Protein AF-A0A9W8H727-F1 (afdb_monomer_lite)

Radius of gyration: 35.79 Å; chains: 1; bounding box: 87×73×85 Å

pLDDT: mean 75.72, std 20.18, range [32.53, 97.12]

InterPro domains:
  IPR019002 Ribosome biogenesis protein Nop16 [PF09420] (7-202)
  IPR019002 Ribosome biogenesis protein Nop16 [PTHR13243] (8-208)

Organism: NCBI:txid1126814

Foldseek 3Di:
DPDPVVVVCVVPVVPPDDDDCPVVVVFDDDDDDPVLNVQDDRVDDPCVSCVQLLHHPDDVDDDDDDDDDPDPDPPPPPDDPDPDDQDLLNVLQPDPAPDWDFDADPVRHTDDIRHHDPPPDPPPPDPPDPDDPRPHPNVVVVVVVCVVPPPPDDDDDDPVLLVLLVVCCVPPNPPLVVVLPPCVSPVVNDDSVRSVVSNVRSVVVVVVVVVVVVPDPDPPPPPPPDDPDPDDDDDDDDDDDDDDDDDDD

Structure (mmCIF, N/CA/C/O backbone):
data_AF-A0A9W8H727-F1
#
_entry.id   AF-A0A9W8H727-F1
#
loop_
_atom_site.group_PDB
_atom_site.id
_atom_site.type_symbol
_atom_site.label_atom_id
_atom_site.label_alt_id
_atom_site.label_comp_id
_atom_site.label_asym_id
_atom_site.label_entity_id
_atom_site.label_seq_id
_atom_site.pdbx_PDB_ins_code
_atom_site.Cartn_x
_atom_site.Cartn_y
_atom_site.Cartn_z
_atom_site.occupancy
_atom_site.B_iso_or_equiv
_atom_site.auth_seq_id
_atom_site.auth_comp_id
_atom_site.auth_asym_id
_atom_site.auth_atom_id
_atom_site.pdbx_PDB_model_num
ATOM 1 N N . MET A 1 1 ? 1.438 -21.114 44.591 1.00 62.28 1 MET A N 1
ATOM 2 C CA . MET A 1 1 ? 2.444 -20.971 43.505 1.00 62.28 1 MET A CA 1
ATOM 3 C C . MET A 1 1 ? 3.558 -21.994 43.713 1.00 62.28 1 MET A C 1
ATOM 5 O O . MET A 1 1 ? 4.353 -21.829 44.627 1.00 62.28 1 MET A O 1
ATOM 9 N N . VAL A 1 2 ? 3.591 -23.067 42.914 1.00 88.06 2 VAL A N 1
ATOM 10 C CA . VAL A 1 2 ? 4.470 -24.237 43.162 1.00 88.06 2 VAL A CA 1
ATOM 11 C C . VAL A 1 2 ? 5.913 -24.006 42.676 1.00 88.06 2 VAL A C 1
ATOM 13 O O . VAL A 1 2 ? 6.881 -24.431 43.310 1.00 88.06 2 VAL A O 1
ATOM 16 N N . ARG A 1 3 ? 6.088 -23.239 41.590 1.00 93.75 3 ARG A N 1
ATOM 17 C CA . ARG A 1 3 ? 7.397 -22.993 40.959 1.00 93.75 3 ARG A CA 1
ATOM 18 C C . ARG A 1 3 ? 8.381 -22.286 41.920 1.00 93.75 3 ARG A C 1
ATOM 20 O O . ARG A 1 3 ? 8.041 -21.210 42.422 1.00 93.75 3 ARG A O 1
ATOM 27 N N . PRO A 1 4 ? 9.610 -22.809 42.137 1.00 91.75 4 PRO A N 1
ATOM 28 C CA . PRO A 1 4 ? 10.615 -22.196 43.021 1.00 91.75 4 PRO A CA 1
ATOM 29 C C . PRO A 1 4 ? 10.926 -20.727 42.690 1.00 91.75 4 PRO A C 1
ATOM 31 O O . PRO A 1 4 ? 10.993 -19.884 43.582 1.00 91.75 4 PRO A O 1
ATOM 34 N N . ILE A 1 5 ? 11.013 -20.388 41.398 1.00 88.31 5 ILE A N 1
ATOM 35 C CA . ILE A 1 5 ? 11.235 -19.008 40.928 1.00 88.31 5 ILE A CA 1
ATOM 36 C C . ILE A 1 5 ? 10.073 -18.082 41.318 1.00 88.31 5 ILE A C 1
ATOM 38 O O . ILE A 1 5 ? 10.302 -16.945 41.729 1.00 88.31 5 ILE A O 1
ATOM 42 N N . ALA A 1 6 ? 8.826 -18.556 41.229 1.00 89.81 6 ALA A N 1
ATOM 43 C CA . ALA A 1 6 ? 7.660 -17.773 41.632 1.00 89.81 6 ALA A CA 1
ATOM 44 C C . ALA A 1 6 ? 7.654 -17.527 43.152 1.00 89.81 6 ALA A C 1
ATOM 46 O O . ALA A 1 6 ? 7.408 -16.401 43.578 1.00 89.81 6 ALA A O 1
ATOM 47 N N . ARG A 1 7 ? 8.026 -18.532 43.963 1.00 90.81 7 ARG A N 1
ATOM 48 C CA . ARG A 1 7 ? 8.197 -18.394 45.424 1.00 90.81 7 ARG A CA 1
ATOM 49 C C . ARG A 1 7 ? 9.299 -17.392 45.791 1.00 90.81 7 ARG A C 1
ATOM 51 O O . ARG A 1 7 ? 9.077 -16.533 46.639 1.00 90.81 7 ARG A O 1
ATOM 58 N N . LYS A 1 8 ? 10.451 -17.426 45.105 1.00 90.38 8 LYS A N 1
ATOM 59 C CA . LYS A 1 8 ? 11.546 -16.454 45.303 1.00 90.38 8 LYS A CA 1
ATOM 60 C C . LYS A 1 8 ? 11.103 -15.015 45.001 1.00 90.38 8 LYS A C 1
ATOM 62 O O . LYS A 1 8 ? 11.461 -14.112 45.750 1.00 90.38 8 LYS A O 1
ATOM 67 N N . LYS A 1 9 ? 10.295 -14.806 43.953 1.00 89.81 9 LYS A N 1
ATOM 68 C CA . LYS A 1 9 ? 9.728 -13.490 43.587 1.00 89.81 9 LYS A CA 1
ATOM 69 C C . LYS A 1 9 ? 8.604 -13.015 44.520 1.00 89.81 9 LYS A C 1
ATOM 71 O O . LYS A 1 9 ? 8.369 -11.816 44.595 1.00 89.81 9 LYS A O 1
ATOM 76 N N . LEU A 1 10 ? 7.922 -13.926 45.220 1.00 88.69 10 LEU A N 1
ATOM 77 C CA . LEU A 1 10 ? 6.980 -13.583 46.294 1.00 88.69 10 LEU A CA 1
ATOM 78 C C . LEU A 1 10 ? 7.721 -13.173 47.575 1.00 88.69 10 LEU A C 1
ATOM 80 O O . LEU A 1 10 ? 7.365 -12.170 48.180 1.00 88.69 10 LEU A O 1
ATOM 84 N N . ARG A 1 11 ? 8.784 -13.903 47.949 1.00 89.12 11 ARG A N 1
ATOM 85 C CA . ARG A 1 11 ? 9.620 -13.594 49.125 1.00 89.12 11 ARG A CA 1
ATOM 86 C C . ARG A 1 11 ? 10.462 -12.327 48.941 1.00 89.12 11 ARG A C 1
ATOM 88 O O . ARG A 1 11 ? 10.706 -11.613 49.903 1.00 89.12 11 ARG A O 1
ATOM 95 N N . ASN A 1 12 ? 10.919 -12.058 47.717 1.00 89.94 12 ASN A N 1
ATOM 96 C CA . ASN A 1 12 ? 11.650 -10.843 47.363 1.00 89.94 12 ASN A CA 1
ATOM 97 C C . ASN A 1 12 ? 10.908 -10.071 46.250 1.00 89.94 12 ASN A C 1
ATOM 99 O O . ASN A 1 12 ? 11.216 -10.251 45.065 1.00 89.94 12 ASN A O 1
ATOM 103 N N . PRO A 1 13 ? 9.940 -9.208 46.612 1.00 85.94 13 PRO A N 1
ATOM 104 C CA . PRO A 1 13 ? 9.116 -8.478 45.650 1.00 85.94 13 PRO A CA 1
ATOM 105 C C . PRO A 1 13 ? 9.904 -7.460 44.814 1.00 85.94 13 PRO A C 1
ATOM 107 O O . PRO A 1 13 ? 9.452 -7.113 43.726 1.00 85.94 13 PRO A O 1
ATOM 110 N N . LYS A 1 14 ? 11.111 -7.043 45.235 1.00 87.62 14 LYS A N 1
ATOM 111 C CA . LYS A 1 14 ? 11.991 -6.173 44.428 1.00 87.62 14 LYS A CA 1
ATOM 112 C C . LYS A 1 14 ? 12.458 -6.846 43.130 1.00 87.62 14 LYS A C 1
ATOM 114 O O . LYS A 1 14 ? 12.727 -6.163 42.150 1.00 87.62 14 LYS A O 1
ATOM 119 N N . LEU A 1 15 ? 12.492 -8.183 43.085 1.00 86.94 15 LEU A N 1
ATOM 120 C CA . LEU A 1 15 ? 12.795 -8.952 41.867 1.00 86.94 15 LEU A CA 1
ATOM 121 C C . LEU A 1 15 ? 11.604 -9.024 40.892 1.00 86.94 15 LEU A C 1
ATOM 123 O O . LEU A 1 15 ? 11.731 -9.575 39.794 1.00 86.94 15 LEU A O 1
ATOM 127 N N . LYS A 1 16 ? 10.420 -8.545 41.296 1.00 88.06 16 LYS A N 1
ATOM 128 C CA . LYS A 1 16 ? 9.200 -8.597 40.490 1.00 88.06 16 LYS A CA 1
ATOM 129 C C . LYS A 1 16 ? 9.042 -7.301 39.695 1.00 88.06 16 LYS A C 1
ATOM 131 O O . LYS A 1 16 ? 8.474 -6.323 40.167 1.00 88.06 16 LYS A O 1
ATOM 136 N N . THR A 1 17 ? 9.453 -7.325 38.434 1.00 89.19 17 THR A N 1
ATOM 137 C CA . THR A 1 17 ? 9.169 -6.238 37.489 1.00 89.19 17 THR A CA 1
ATOM 138 C C . THR A 1 17 ? 7.711 -6.325 37.025 1.00 89.19 17 THR A C 1
ATOM 140 O O . THR A 1 17 ? 7.386 -7.084 36.113 1.00 89.19 17 THR A O 1
ATOM 143 N N . THR A 1 18 ? 6.802 -5.594 37.677 1.00 86.94 18 THR A N 1
ATOM 144 C CA . THR A 1 18 ? 5.388 -5.528 37.256 1.00 86.94 18 THR A CA 1
ATOM 145 C C . THR A 1 18 ? 5.138 -4.345 36.326 1.00 86.94 18 THR A C 1
ATOM 147 O O . THR A 1 18 ? 5.685 -3.266 36.533 1.00 86.94 18 THR A O 1
ATOM 150 N N . ARG A 1 19 ? 4.306 -4.537 35.296 1.00 89.25 19 ARG A N 1
ATOM 151 C CA . ARG A 1 19 ? 3.824 -3.470 34.407 1.00 89.25 19 ARG A CA 1
ATOM 152 C C . ARG A 1 19 ? 2.299 -3.536 34.349 1.00 89.25 19 ARG A C 1
ATOM 154 O O . ARG A 1 19 ? 1.745 -4.613 34.148 1.00 89.25 19 ARG A O 1
ATOM 161 N N . ARG A 1 20 ? 1.617 -2.399 34.513 1.00 88.88 20 ARG A N 1
ATOM 162 C CA . ARG A 1 20 ? 0.154 -2.296 34.379 1.00 88.88 20 ARG A CA 1
ATOM 163 C C . ARG A 1 20 ? -0.202 -1.973 32.928 1.00 88.88 20 ARG A C 1
ATOM 165 O O . ARG A 1 20 ? -0.234 -0.812 32.539 1.00 88.88 20 ARG A O 1
ATOM 172 N N . THR A 1 21 ? -0.413 -3.000 32.107 1.00 91.75 21 THR A N 1
ATOM 173 C CA . THR A 1 21 ? -0.692 -2.841 30.663 1.00 91.75 21 THR A CA 1
ATOM 174 C C . THR A 1 21 ? -2.134 -3.150 30.267 1.00 91.75 21 THR A C 1
ATOM 176 O O . THR A 1 21 ? -2.527 -2.805 29.155 1.00 91.75 21 THR A O 1
ATOM 179 N N . ALA A 1 22 ? -2.937 -3.737 31.161 1.00 90.75 22 ALA A N 1
ATOM 180 C CA . ALA A 1 22 ? -4.299 -4.182 30.858 1.00 90.75 22 ALA A CA 1
ATOM 181 C C . ALA A 1 22 ? -5.203 -3.047 30.345 1.00 90.75 22 ALA A C 1
ATOM 183 O O . ALA A 1 22 ? -5.859 -3.195 29.320 1.00 90.75 22 ALA A O 1
ATOM 184 N N . GLU A 1 23 ? -5.194 -1.881 30.992 1.00 88.62 23 GLU A N 1
ATOM 185 C CA . GLU A 1 23 ? -5.989 -0.730 30.537 1.00 88.62 23 GLU A CA 1
ATOM 186 C C . GLU A 1 23 ? -5.484 -0.131 29.226 1.00 88.62 23 GLU A C 1
ATOM 188 O O . GLU A 1 23 ? -6.270 0.346 28.413 1.00 88.62 23 GLU A O 1
ATOM 193 N N . LYS A 1 24 ? -4.165 -0.151 29.009 1.00 87.62 24 LYS A N 1
ATOM 194 C CA . LYS A 1 24 ? -3.562 0.348 27.771 1.00 87.62 24 LYS A CA 1
ATOM 195 C C . LYS A 1 24 ? -3.958 -0.529 26.583 1.00 87.62 24 LYS A C 1
ATOM 197 O O . LYS A 1 24 ? -4.154 0.006 25.501 1.00 87.62 24 LYS A O 1
ATOM 202 N N . ALA A 1 25 ? -4.097 -1.838 26.797 1.00 86.31 25 ALA A N 1
ATOM 203 C CA . ALA A 1 25 ? -4.528 -2.784 25.772 1.00 86.31 25 ALA A CA 1
ATOM 204 C C . ALA A 1 25 ? -6.004 -2.608 25.371 1.00 86.31 25 ALA A C 1
ATOM 206 O O . ALA A 1 25 ? -6.348 -2.884 24.229 1.00 86.31 25 ALA A O 1
ATOM 207 N N . LYS A 1 26 ? -6.865 -2.111 26.273 1.00 86.81 26 LYS A N 1
ATOM 208 C CA . LYS A 1 26 ? -8.284 -1.835 25.973 1.00 86.81 26 LYS A CA 1
ATOM 209 C C . LYS A 1 26 ? -8.489 -0.587 25.108 1.00 86.81 26 LYS A C 1
ATOM 211 O O . LYS A 1 26 ? -9.478 -0.491 24.392 1.00 86.81 26 LYS A O 1
ATOM 216 N N . ARG A 1 27 ? -7.584 0.393 25.195 1.00 85.06 27 ARG A N 1
ATOM 217 C CA . ARG A 1 27 ? -7.705 1.666 24.471 1.00 85.06 27 ARG A CA 1
ATOM 218 C C . ARG A 1 27 ? -7.282 1.481 23.017 1.00 85.06 27 ARG A C 1
ATOM 220 O O . ARG A 1 27 ? -6.087 1.415 22.724 1.00 85.06 27 ARG A O 1
ATOM 227 N N . VAL A 1 28 ? -8.254 1.457 22.110 1.00 85.19 28 VAL A N 1
ATOM 228 C CA . VAL A 1 28 ? -7.992 1.405 20.668 1.00 85.19 28 VAL A CA 1
ATOM 229 C C . VAL A 1 28 ? -7.447 2.757 20.209 1.00 85.19 28 VAL A C 1
ATOM 231 O O . VAL A 1 28 ? -8.075 3.803 20.382 1.00 85.19 28 VAL A O 1
ATOM 234 N N . LYS A 1 29 ? -6.235 2.748 19.654 1.00 87.62 29 LYS A N 1
ATOM 235 C CA . LYS A 1 29 ? -5.625 3.932 19.048 1.00 87.62 29 LYS A CA 1
ATOM 236 C C . LYS A 1 29 ? -5.912 3.926 17.556 1.00 87.62 29 LYS A C 1
ATOM 238 O O . LYS A 1 29 ? -5.753 2.897 16.913 1.00 87.62 29 LYS A O 1
ATOM 243 N N . TYR A 1 30 ? -6.265 5.086 17.020 1.00 91.12 30 TYR A N 1
ATOM 244 C CA . TYR A 1 30 ? -6.335 5.276 15.581 1.00 91.12 30 TYR A CA 1
ATOM 245 C C . TYR A 1 30 ? -4.925 5.240 14.972 1.00 91.12 30 TYR A C 1
ATOM 247 O O . TYR A 1 30 ? -4.042 5.967 15.435 1.00 91.12 30 TYR A O 1
ATOM 255 N N . THR A 1 31 ? -4.721 4.391 13.964 1.00 88.50 31 THR A N 1
ATOM 256 C CA . THR A 1 31 ? -3.435 4.193 13.266 1.00 88.50 31 THR A CA 1
ATOM 257 C C . THR A 1 31 ? -3.513 4.451 11.760 1.00 88.50 31 THR A C 1
ATOM 259 O O . THR A 1 31 ? -2.523 4.227 11.074 1.00 88.50 31 THR A O 1
ATOM 262 N N . GLY A 1 32 ? -4.674 4.856 11.238 1.00 88.94 32 GLY A N 1
ATOM 263 C CA . GLY A 1 32 ? -4.895 5.037 9.801 1.00 88.94 32 GLY A CA 1
ATOM 264 C C . GLY A 1 32 ? -4.485 6.416 9.273 1.00 88.94 32 GLY A C 1
ATOM 265 O O . GLY A 1 32 ? -3.695 7.132 9.894 1.00 88.94 32 GLY A O 1
ATOM 266 N N . HIS A 1 33 ? -5.046 6.778 8.117 1.00 90.81 33 HIS A N 1
ATOM 267 C CA . HIS A 1 33 ? -4.764 8.027 7.415 1.00 90.81 33 HIS A CA 1
ATOM 268 C C . HIS A 1 33 ? -5.100 9.278 8.256 1.00 90.81 33 HIS A C 1
ATOM 270 O O . HIS A 1 33 ? -6.175 9.332 8.860 1.00 90.81 33 HIS A O 1
ATOM 276 N N . PRO A 1 34 ? -4.243 10.319 8.282 1.00 92.12 34 PRO A N 1
ATOM 277 C CA . PRO A 1 34 ? -4.478 11.521 9.084 1.00 92.12 34 PRO A CA 1
ATOM 278 C C . PRO A 1 34 ? -5.835 12.194 8.844 1.00 92.12 34 PRO A C 1
ATOM 280 O O . PRO A 1 34 ? -6.447 12.628 9.814 1.00 92.12 34 PRO A O 1
ATOM 283 N N . LEU A 1 35 ? -6.339 12.205 7.603 1.00 90.19 35 LEU A N 1
ATOM 284 C CA . LEU A 1 35 ? -7.622 12.842 7.252 1.00 90.19 35 LEU A CA 1
ATOM 285 C C . LEU A 1 35 ? -8.818 12.248 8.008 1.00 90.19 35 LEU A C 1
ATOM 287 O O . LEU A 1 35 ? -9.737 12.953 8.405 1.00 90.19 35 LEU A O 1
ATOM 291 N N . LEU A 1 36 ? -8.794 10.943 8.267 1.00 91.00 36 LEU A N 1
ATOM 292 C CA . LEU A 1 36 ? -9.879 10.267 8.976 1.00 91.00 36 LEU A CA 1
ATOM 293 C C . LEU A 1 36 ? -9.714 10.317 10.498 1.00 91.00 36 LEU A C 1
ATOM 295 O O . LEU A 1 36 ? -10.625 9.945 11.237 1.00 91.00 36 LEU A O 1
ATOM 299 N N . LYS A 1 37 ? -8.551 10.758 10.991 1.00 92.00 37 LYS A N 1
ATOM 300 C CA . LYS A 1 37 ? -8.264 10.827 12.427 1.00 92.00 37 LYS A CA 1
ATOM 301 C C . LYS A 1 37 ? -9.176 11.820 13.140 1.00 92.00 37 LYS A C 1
ATOM 303 O O . LYS A 1 37 ? -9.513 11.589 14.297 1.00 92.00 37 LYS A O 1
ATOM 308 N N . GLU A 1 38 ? -9.552 12.900 12.462 1.00 91.00 38 GLU A N 1
ATOM 309 C CA . GLU A 1 38 ? -10.446 13.935 12.991 1.00 91.00 38 GLU A CA 1
ATOM 310 C C . GLU A 1 38 ? -11.856 13.390 13.220 1.00 91.00 38 GLU A C 1
ATOM 312 O O . GLU A 1 38 ? -12.456 13.634 14.264 1.00 91.00 38 GLU A O 1
ATOM 317 N N . LYS A 1 39 ? -12.336 12.556 12.293 1.00 91.19 39 LYS A N 1
ATOM 318 C CA . LYS A 1 39 ? -13.651 11.908 12.363 1.00 91.19 39 LYS A CA 1
ATOM 319 C C . LYS A 1 39 ? -13.661 10.631 13.218 1.00 91.19 39 LYS A C 1
ATOM 321 O O . LYS A 1 39 ? -14.705 10.006 13.385 1.00 91.19 39 LYS A O 1
ATOM 326 N N . TRP A 1 40 ? -12.522 10.229 13.790 1.00 91.75 40 TRP A N 1
ATOM 327 C CA . TRP A 1 40 ? -12.423 9.009 14.592 1.00 91.75 40 TRP A CA 1
ATOM 328 C C . TRP A 1 40 ? -12.803 9.234 16.059 1.00 91.75 40 TRP A C 1
ATOM 330 O O . TRP A 1 40 ? -12.023 9.777 16.851 1.00 91.75 40 TRP A O 1
ATOM 340 N N . ASN A 1 41 ? -13.957 8.706 16.471 1.00 91.56 41 ASN A N 1
ATOM 341 C CA . ASN A 1 41 ? -14.387 8.773 17.863 1.00 91.56 41 ASN A CA 1
ATOM 342 C C . ASN A 1 41 ? -13.869 7.580 18.691 1.00 91.56 41 ASN A C 1
ATOM 344 O O . ASN A 1 41 ? -14.047 6.417 18.342 1.00 91.56 41 ASN A O 1
ATOM 348 N N . ARG A 1 42 ? -13.237 7.846 19.840 1.00 90.31 42 ARG A N 1
ATOM 349 C CA . ARG A 1 42 ? -12.714 6.797 20.739 1.00 90.31 42 ARG A CA 1
ATOM 350 C C . ARG A 1 42 ? -13.774 6.143 21.625 1.00 90.31 42 ARG A C 1
ATOM 352 O O . ARG A 1 42 ? -13.467 5.115 22.224 1.00 90.31 42 ARG A O 1
ATOM 359 N N . SER A 1 43 ? -14.952 6.749 21.769 1.00 90.44 43 SER A N 1
ATOM 360 C CA . SER A 1 43 ? -16.041 6.176 22.570 1.00 90.44 43 SER A CA 1
ATOM 361 C C . SER A 1 43 ? -16.800 5.080 21.825 1.00 90.44 43 SER A C 1
ATOM 363 O O . SER A 1 43 ? -17.355 4.193 22.465 1.00 90.44 43 SER A O 1
ATOM 365 N N . LEU A 1 44 ? -16.813 5.145 20.494 1.00 90.81 44 LEU A N 1
ATOM 366 C CA . LEU A 1 44 ? -17.504 4.194 19.632 1.00 90.81 44 LEU A CA 1
ATOM 367 C C . LEU A 1 44 ? -16.651 2.955 19.359 1.00 90.81 44 LEU A C 1
ATOM 369 O O . LEU A 1 44 ? -15.417 2.969 19.469 1.00 90.81 44 LEU A O 1
ATOM 373 N N . THR A 1 45 ? -17.320 1.869 18.976 1.00 90.12 45 THR A N 1
ATOM 374 C CA . THR A 1 45 ? -16.628 0.666 18.512 1.00 90.12 45 THR A CA 1
ATOM 375 C C . THR A 1 45 ? -15.952 0.919 17.164 1.00 90.12 45 THR A C 1
ATOM 377 O O . THR A 1 45 ? -16.348 1.782 16.382 1.00 90.12 45 THR A O 1
ATOM 380 N N . VAL A 1 46 ? -14.925 0.125 16.849 1.00 90.75 46 VAL A N 1
ATOM 381 C CA . VAL A 1 46 ? -14.250 0.181 15.540 1.00 90.75 46 VAL A CA 1
ATOM 382 C C . VAL A 1 46 ? -15.260 -0.012 14.408 1.00 90.75 46 VAL A C 1
ATOM 384 O O . VAL A 1 46 ? -15.234 0.724 13.434 1.00 90.75 46 VAL A O 1
ATOM 387 N N . THR A 1 47 ? -16.181 -0.962 14.549 1.00 90.56 47 THR A N 1
ATOM 388 C CA . THR A 1 47 ? -17.204 -1.257 13.540 1.00 90.56 47 THR A CA 1
ATOM 389 C C . THR A 1 47 ? -18.153 -0.087 13.295 1.00 90.56 47 THR A C 1
ATOM 391 O O . THR A 1 47 ? -18.449 0.207 12.143 1.00 90.56 47 THR A O 1
ATOM 394 N N . GLU A 1 48 ? -18.587 0.602 14.352 1.00 90.19 48 GLU A N 1
ATOM 395 C CA . GLU A 1 48 ? -19.445 1.791 14.243 1.00 90.19 48 GLU A CA 1
ATOM 396 C C . GLU A 1 48 ? -18.695 2.971 13.628 1.00 90.19 48 GLU A C 1
ATOM 398 O O . GLU A 1 48 ? -19.235 3.647 12.763 1.00 90.19 48 GLU A O 1
ATOM 403 N N . ASN A 1 49 ? -17.431 3.189 14.005 1.00 92.69 49 ASN A N 1
ATOM 404 C CA . ASN A 1 49 ? -16.624 4.247 13.398 1.00 92.69 49 ASN A CA 1
ATOM 405 C C . ASN A 1 49 ? -16.439 4.037 11.897 1.00 92.69 49 ASN A C 1
ATOM 407 O O . ASN A 1 49 ? -16.585 4.984 11.142 1.00 92.69 49 ASN A O 1
ATOM 411 N N . TYR A 1 50 ? -16.124 2.817 11.454 1.00 91.75 50 TYR A N 1
ATOM 412 C CA . TYR A 1 50 ? -16.007 2.534 10.020 1.00 91.75 50 TYR A CA 1
ATOM 413 C C . TYR A 1 50 ? -17.348 2.746 9.311 1.00 91.75 50 TYR A C 1
ATOM 415 O O . TYR A 1 50 ? -17.365 3.372 8.256 1.00 91.75 50 TYR A O 1
ATOM 423 N N . ARG A 1 51 ? -18.461 2.327 9.934 1.00 90.56 51 ARG A N 1
ATOM 424 C CA . ARG A 1 51 ? -19.809 2.577 9.413 1.00 90.56 51 ARG A CA 1
ATOM 425 C C . ARG A 1 51 ? -20.087 4.070 9.237 1.00 90.56 51 ARG A C 1
ATOM 427 O O . ARG A 1 51 ? -20.570 4.403 8.177 1.00 90.56 51 ARG A O 1
ATOM 434 N N . ASN A 1 52 ? -19.718 4.911 10.210 1.00 90.50 52 ASN A N 1
ATOM 435 C CA . ASN A 1 52 ? -19.861 6.380 10.180 1.00 90.50 52 ASN A CA 1
ATOM 436 C C . ASN A 1 52 ? -18.851 7.108 9.271 1.00 90.50 52 ASN A C 1
ATOM 438 O O . ASN A 1 52 ? -18.882 8.336 9.169 1.00 90.50 52 ASN A O 1
ATOM 442 N N . LEU A 1 53 ? -17.891 6.385 8.694 1.00 91.25 53 LEU A N 1
ATOM 443 C CA . LEU A 1 53 ? -16.982 6.909 7.676 1.00 91.25 53 LEU A CA 1
ATOM 444 C C . LEU A 1 53 ? -17.388 6.465 6.264 1.00 91.25 53 LEU A C 1
ATOM 446 O O . LEU A 1 53 ? -16.710 6.840 5.310 1.00 91.25 53 LEU A O 1
ATOM 450 N N . GLY A 1 54 ? -18.434 5.650 6.124 1.00 90.81 54 GLY A N 1
ATOM 451 C CA . GLY A 1 54 ? -18.837 5.018 4.870 1.00 90.81 54 GLY A CA 1
ATOM 452 C C . GLY A 1 54 ? -17.925 3.864 4.463 1.00 90.81 54 GLY A C 1
ATOM 453 O O . GLY A 1 54 ? -17.918 3.460 3.305 1.00 90.81 54 GLY A O 1
ATOM 454 N N . LEU A 1 55 ? -17.131 3.336 5.400 1.00 90.56 55 LEU A N 1
ATOM 455 C CA . LEU A 1 55 ? -16.145 2.290 5.154 1.00 90.56 55 LEU A CA 1
ATOM 456 C C . LEU A 1 55 ? -16.603 0.942 5.707 1.00 90.56 55 LEU A C 1
ATOM 458 O O . LEU A 1 55 ? -17.253 0.822 6.748 1.00 90.56 55 LEU A O 1
ATOM 462 N N . VAL A 1 56 ? -16.178 -0.123 5.037 1.00 90.94 56 VAL A N 1
ATOM 463 C CA . VAL A 1 56 ? -16.447 -1.488 5.485 1.00 90.94 56 VAL A CA 1
ATOM 464 C C . VAL A 1 56 ? -15.419 -1.899 6.540 1.00 90.94 56 VAL A C 1
ATOM 466 O O . VAL A 1 56 ? -14.213 -1.812 6.330 1.00 90.94 56 VAL A O 1
ATOM 469 N N . SER A 1 57 ? -15.889 -2.388 7.691 1.00 90.12 57 SER A N 1
ATOM 470 C CA . SER A 1 57 ? -15.002 -2.875 8.763 1.00 90.12 57 SER A CA 1
ATOM 471 C C . SER A 1 57 ? -14.439 -4.281 8.511 1.00 90.12 57 SER A C 1
ATOM 473 O O . SER A 1 57 ? -13.348 -4.606 8.979 1.00 90.12 57 SER A O 1
ATOM 475 N N . ARG A 1 58 ? -15.191 -5.140 7.808 1.00 90.00 58 ARG A N 1
ATOM 476 C CA . ARG A 1 58 ? -14.818 -6.517 7.453 1.00 90.00 58 ARG A CA 1
ATOM 477 C C . ARG A 1 58 ? -15.347 -6.854 6.066 1.00 90.00 58 ARG A C 1
ATOM 479 O O . ARG A 1 58 ? -16.542 -6.726 5.837 1.00 90.00 58 ARG A O 1
ATOM 486 N N . VAL A 1 59 ? -14.471 -7.337 5.192 1.00 89.69 59 VAL A N 1
ATOM 487 C CA . VAL A 1 59 ? -14.805 -7.636 3.790 1.00 89.69 59 VAL A CA 1
ATOM 488 C C . VAL A 1 59 ? -15.685 -8.886 3.665 1.00 89.69 59 VAL A C 1
ATOM 490 O O . VAL A 1 59 ? -16.714 -8.851 3.008 1.00 89.69 59 VAL A O 1
ATOM 493 N N . ASN A 1 60 ? -15.356 -9.968 4.377 1.00 87.38 60 ASN A N 1
ATOM 494 C CA . ASN A 1 60 ? -16.021 -11.275 4.222 1.00 87.38 60 ASN A CA 1
ATOM 495 C C . ASN A 1 60 ? -17.313 -11.423 5.056 1.00 87.38 60 ASN A C 1
ATOM 497 O O . ASN A 1 60 ? -17.663 -12.525 5.481 1.00 87.38 60 ASN A O 1
ATOM 501 N N . GLY A 1 61 ? -17.989 -10.311 5.356 1.00 81.56 61 GLY A N 1
ATOM 502 C CA . GLY A 1 61 ? -19.177 -10.287 6.206 1.00 81.56 61 GLY A CA 1
ATOM 503 C C . GLY A 1 61 ? -18.897 -10.476 7.705 1.00 81.56 61 GLY A C 1
ATOM 504 O O . GLY A 1 61 ? -17.781 -10.756 8.157 1.00 81.56 61 GLY A O 1
ATOM 505 N N . VAL A 1 62 ? -19.936 -10.269 8.517 1.00 84.38 62 VAL A N 1
ATOM 506 C CA . VAL A 1 62 ? -19.884 -10.444 9.975 1.00 84.38 62 VAL A CA 1
ATOM 507 C C . VAL A 1 62 ? -20.546 -11.766 10.341 1.00 84.38 62 VAL A C 1
ATOM 509 O O . VAL A 1 62 ? -21.693 -12.015 9.987 1.00 84.38 62 VAL A O 1
ATOM 512 N N . ARG A 1 63 ? -19.838 -12.611 11.095 1.00 84.75 63 ARG A N 1
ATOM 513 C CA . ARG A 1 63 ? -20.425 -13.814 11.690 1.00 84.75 63 ARG A CA 1
ATOM 514 C C . ARG A 1 63 ? -21.198 -13.440 12.958 1.00 84.75 63 ARG A C 1
ATOM 516 O O . ARG A 1 63 ? -20.610 -12.875 13.879 1.00 84.75 63 ARG A O 1
ATOM 523 N N . GLY A 1 64 ? -22.473 -13.819 13.022 1.00 87.38 64 GLY A N 1
ATOM 524 C CA . GLY A 1 64 ? -23.364 -13.537 14.154 1.00 87.38 64 GLY A CA 1
ATOM 525 C C . GLY A 1 64 ? -24.222 -12.285 13.952 1.00 87.38 64 GLY A C 1
ATOM 526 O O . GLY A 1 64 ? -24.294 -11.736 12.858 1.00 87.38 64 GLY A O 1
ATOM 527 N N . GLY A 1 65 ? -24.905 -11.853 15.013 1.00 81.62 65 GLY A N 1
ATOM 528 C CA . GLY A 1 65 ? -25.760 -10.667 14.975 1.00 81.62 65 GLY A CA 1
ATOM 529 C C . GLY A 1 65 ? -24.957 -9.364 14.958 1.00 81.62 65 GLY A C 1
ATOM 530 O O . GLY A 1 65 ? -23.954 -9.232 15.658 1.00 81.62 65 GLY A O 1
ATOM 531 N N . VAL A 1 66 ? -25.430 -8.391 14.181 1.00 81.56 66 VAL A N 1
ATOM 532 C CA . VAL A 1 66 ? -24.967 -6.997 14.221 1.00 81.56 66 VAL A CA 1
ATOM 533 C C . VAL A 1 66 ? -25.882 -6.162 15.112 1.00 81.56 66 VAL A C 1
ATOM 535 O O . VAL A 1 66 ? -27.075 -6.450 15.232 1.00 81.56 66 VAL A O 1
ATOM 538 N N . VAL A 1 67 ? -25.321 -5.125 15.736 1.00 80.44 67 VAL A N 1
ATOM 539 C CA . VAL A 1 67 ? -26.093 -4.147 16.511 1.00 80.44 67 VAL A CA 1
ATOM 540 C C . VAL A 1 67 ? -27.028 -3.422 15.545 1.00 80.44 67 VAL A C 1
ATOM 542 O O . VAL A 1 67 ? -26.570 -2.776 14.604 1.00 80.44 67 VAL A O 1
ATOM 545 N N . LYS A 1 68 ? -28.336 -3.592 15.741 1.00 79.94 68 LYS A N 1
ATOM 546 C CA . LYS A 1 68 ? -29.361 -2.881 14.976 1.00 79.94 68 LYS A CA 1
ATOM 547 C C . LYS A 1 68 ? -29.668 -1.570 15.679 1.00 79.94 68 LYS A C 1
ATOM 549 O O . LYS A 1 68 ? -29.862 -1.552 16.894 1.00 79.94 68 LYS A O 1
ATOM 554 N N . ASP A 1 69 ? -29.757 -0.500 14.905 1.00 77.69 69 ASP A N 1
ATOM 555 C CA . ASP A 1 69 ? -30.223 0.782 15.413 1.00 77.69 69 ASP A CA 1
ATOM 556 C C . ASP A 1 69 ? -31.717 0.637 15.732 1.00 77.69 69 ASP A C 1
ATOM 558 O O . ASP A 1 69 ? -32.527 0.371 14.845 1.00 77.69 69 ASP A O 1
ATOM 562 N N . LEU A 1 70 ? -32.081 0.747 17.011 1.00 76.25 70 LEU A N 1
ATOM 563 C CA . LEU A 1 70 ? -33.472 0.582 17.465 1.00 76.25 70 LEU A CA 1
ATOM 564 C C . LEU A 1 70 ? -34.390 1.681 16.915 1.00 76.25 70 LEU A C 1
ATOM 566 O O . LEU A 1 70 ? -35.585 1.472 16.740 1.00 76.25 70 LEU A O 1
ATOM 570 N N . PHE A 1 71 ? -33.803 2.836 16.612 1.00 70.19 71 PHE A N 1
ATOM 571 C CA . PHE A 1 71 ? -34.459 3.982 16.004 1.00 70.19 71 PHE A CA 1
ATOM 572 C C . PHE A 1 71 ? -33.853 4.194 14.622 1.00 70.19 71 PHE A C 1
ATOM 574 O O . PHE A 1 71 ? -33.008 5.067 14.417 1.00 70.19 71 PHE A O 1
ATOM 581 N N . ALA A 1 72 ? -34.235 3.341 13.675 1.00 68.50 72 ALA A N 1
ATOM 582 C CA . ALA A 1 72 ? -33.911 3.588 12.282 1.00 68.50 72 ALA A CA 1
ATOM 583 C C . ALA A 1 72 ? -34.561 4.918 11.879 1.00 68.50 72 ALA A C 1
ATOM 585 O O . ALA A 1 72 ? -35.783 5.060 11.950 1.00 68.50 72 ALA A O 1
ATOM 586 N N . LYS A 1 73 ? -33.750 5.899 11.463 1.00 61.25 73 LYS A N 1
ATOM 587 C CA . LYS A 1 73 ? -34.289 7.037 10.713 1.00 61.25 73 LYS A CA 1
ATOM 588 C C . LYS A 1 73 ? -35.046 6.451 9.517 1.00 61.25 73 LYS A C 1
ATOM 590 O O . LYS A 1 73 ? -34.510 5.514 8.912 1.00 61.25 73 LYS A O 1
ATOM 595 N N . PRO A 1 74 ? -36.263 6.929 9.200 1.00 51.84 74 PRO A N 1
ATOM 596 C CA . PRO A 1 74 ? -36.967 6.459 8.018 1.00 51.84 74 PRO A CA 1
ATOM 597 C C . PRO A 1 74 ? -36.007 6.622 6.844 1.00 51.84 74 PRO A C 1
ATOM 599 O O . PRO A 1 74 ? -35.514 7.723 6.591 1.00 51.84 74 PRO A O 1
ATOM 602 N N . LYS A 1 75 ? -35.647 5.503 6.206 1.00 53.28 75 LYS A N 1
ATOM 603 C CA . LYS A 1 75 ? -34.932 5.560 4.936 1.00 53.28 75 LYS A CA 1
ATOM 604 C C . LYS A 1 75 ? -35.831 6.382 4.027 1.00 53.28 75 LYS A C 1
ATOM 606 O O . LYS A 1 75 ? -36.991 6.013 3.858 1.00 53.28 75 LYS A O 1
ATOM 611 N N . GLN A 1 76 ? -35.329 7.504 3.521 1.00 48.09 76 GLN A N 1
ATOM 612 C CA . GLN A 1 76 ? -35.951 8.141 2.372 1.00 48.09 76 GLN A CA 1
ATOM 613 C C . GLN A 1 76 ? -35.950 7.058 1.298 1.00 48.09 76 GLN A C 1
ATOM 615 O O . GLN A 1 76 ? -34.888 6.583 0.899 1.00 48.09 76 GLN A O 1
ATOM 620 N N . GLN A 1 77 ? -37.133 6.529 1.009 1.00 44.72 77 GLN A N 1
ATOM 621 C CA . GLN A 1 77 ? -37.325 5.623 -0.103 1.00 44.72 77 GLN A CA 1
ATOM 622 C C . GLN A 1 77 ? -36.938 6.445 -1.330 1.00 44.72 77 GLN A C 1
ATOM 624 O O . GLN A 1 77 ? -37.582 7.452 -1.614 1.00 44.72 77 GLN A O 1
ATOM 629 N N . GLU A 1 78 ? -35.831 6.082 -1.977 1.00 43.47 78 GLU A N 1
ATOM 630 C CA . GLU A 1 78 ? -35.636 6.440 -3.378 1.00 43.47 78 GLU A CA 1
ATOM 631 C C . GLU A 1 78 ? -36.898 5.982 -4.106 1.00 43.47 78 GLU A C 1
ATOM 633 O O . GLU A 1 78 ? -37.392 4.879 -3.854 1.00 43.47 78 GLU A O 1
ATOM 638 N N . GLU A 1 79 ? -37.472 6.910 -4.862 1.00 39.22 79 GLU A N 1
ATOM 639 C CA . GLU A 1 79 ? -38.830 6.872 -5.381 1.00 39.22 79 GLU A CA 1
ATOM 640 C C . GLU A 1 79 ? -39.171 5.494 -5.957 1.00 39.22 79 GLU A C 1
ATOM 642 O O . GLU A 1 79 ? -38.528 4.995 -6.882 1.00 39.22 79 GLU A O 1
ATOM 647 N N . GLU A 1 80 ? -40.186 4.860 -5.365 1.00 35.44 80 GLU A N 1
ATOM 648 C CA . GLU A 1 80 ? -40.841 3.705 -5.954 1.00 35.44 80 GLU A CA 1
ATOM 649 C C . GLU A 1 80 ? -41.392 4.151 -7.308 1.00 35.44 80 GLU A C 1
ATOM 651 O O . GLU A 1 80 ? -42.340 4.935 -7.374 1.00 35.44 80 GLU A O 1
ATOM 656 N N . GLY A 1 81 ? -40.748 3.676 -8.377 1.00 38.44 81 GLY A N 1
ATOM 657 C CA . GLY A 1 81 ? -41.211 3.854 -9.742 1.00 38.44 81 GLY A CA 1
ATOM 658 C C . GLY A 1 81 ? -42.694 3.514 -9.843 1.00 38.44 81 GLY A C 1
ATOM 659 O O . GLY A 1 81 ? -43.157 2.490 -9.332 1.00 38.44 81 GLY A O 1
ATOM 660 N N . GLU A 1 82 ? -43.424 4.431 -10.467 1.00 35.34 82 GLU A N 1
ATOM 661 C CA . GLU A 1 82 ? -44.849 4.358 -10.735 1.00 35.34 82 GLU A CA 1
ATOM 662 C C . GLU A 1 82 ? -45.257 2.966 -11.240 1.00 35.34 82 GLU A C 1
ATOM 664 O O . GLU A 1 82 ? -44.548 2.330 -12.020 1.00 35.34 82 GLU A O 1
ATOM 669 N N . LYS A 1 83 ? -46.442 2.501 -10.826 1.00 37.50 83 LYS A N 1
ATOM 670 C CA . LYS A 1 83 ? -47.128 1.355 -11.438 1.00 37.50 83 LYS A CA 1
ATOM 671 C C . LYS A 1 83 ? -47.569 1.721 -12.863 1.00 37.50 83 LYS A C 1
ATOM 673 O O . LYS A 1 83 ? -48.755 1.923 -13.110 1.00 37.50 83 LYS A O 1
ATOM 678 N N . GLY A 1 84 ? -46.603 1.844 -13.764 1.00 40.25 84 GLY A N 1
ATOM 679 C CA . GLY A 1 84 ? -46.767 1.840 -15.211 1.00 40.25 84 GLY A CA 1
ATOM 680 C C . GLY A 1 84 ? -46.446 0.452 -15.758 1.00 40.25 84 GLY A C 1
ATOM 681 O O . GLY A 1 84 ? -45.752 -0.330 -15.112 1.00 40.25 84 GLY A O 1
ATOM 682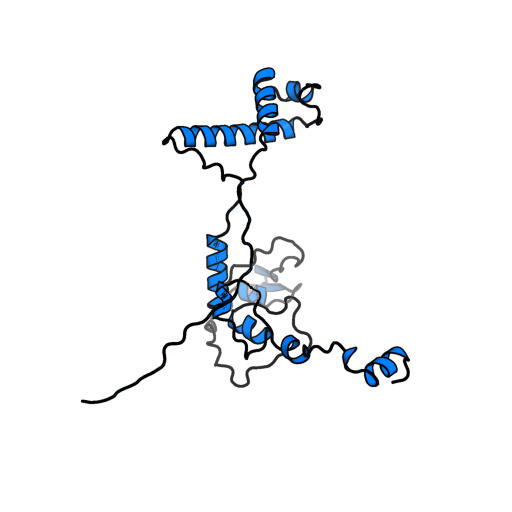 N N . GLU A 1 85 ? -47.018 0.127 -16.910 1.00 47.25 85 GLU A N 1
ATOM 683 C CA . GLU A 1 85 ? -46.891 -1.155 -17.608 1.00 47.25 85 GLU A CA 1
ATOM 684 C C . GLU A 1 85 ? -45.438 -1.661 -17.648 1.00 47.25 85 GLU A C 1
ATOM 686 O O . GLU A 1 85 ? -44.511 -0.904 -17.936 1.00 47.25 85 GLU A O 1
ATOM 691 N N . LEU A 1 86 ? -45.248 -2.946 -17.321 1.00 48.97 86 LEU A N 1
ATOM 692 C CA . LEU A 1 86 ? -43.929 -3.576 -17.256 1.00 48.97 86 LEU A CA 1
ATOM 693 C C . LEU A 1 86 ? -43.256 -3.495 -18.632 1.00 48.97 86 LEU A C 1
ATOM 695 O O . LEU A 1 86 ? -43.742 -4.091 -19.592 1.00 48.97 86 LEU A O 1
ATOM 699 N N . THR A 1 87 ? -42.134 -2.785 -18.729 1.00 61.44 87 THR A N 1
ATOM 700 C CA . THR A 1 87 ? -41.315 -2.760 -19.948 1.00 61.44 87 THR A CA 1
ATOM 701 C C . THR A 1 87 ? -40.675 -4.135 -20.185 1.00 61.44 87 THR A C 1
ATOM 703 O O . THR A 1 87 ? -40.469 -4.905 -19.243 1.00 61.44 87 THR A O 1
ATOM 706 N N . GLU A 1 88 ? -40.337 -4.474 -21.436 1.00 61.56 88 GLU A N 1
ATOM 707 C CA . GLU A 1 88 ? -39.783 -5.791 -21.817 1.00 61.56 88 GLU A CA 1
ATOM 708 C C . GLU A 1 88 ? -38.574 -6.222 -20.960 1.00 61.56 88 GLU A C 1
ATOM 710 O O . GLU A 1 88 ? -38.375 -7.404 -20.690 1.00 61.56 88 GLU A O 1
ATOM 715 N N . GLU A 1 89 ? -37.780 -5.267 -20.478 1.00 64.31 89 GLU A N 1
ATOM 716 C CA . GLU A 1 89 ? -36.624 -5.490 -19.601 1.00 64.31 89 GLU A CA 1
ATOM 717 C C . GLU A 1 89 ? -37.026 -5.944 -18.188 1.00 64.31 89 GLU A C 1
ATOM 719 O O . GLU A 1 89 ? -36.393 -6.821 -17.595 1.00 64.31 89 GLU A O 1
ATOM 724 N N . GLN A 1 90 ? -38.127 -5.412 -17.655 1.00 65.50 90 GLN A N 1
ATOM 725 C CA . GLN A 1 90 ? -38.675 -5.843 -16.368 1.00 65.50 90 GLN A CA 1
ATOM 726 C C . GLN A 1 90 ? -39.268 -7.253 -16.470 1.00 65.50 90 GLN A C 1
ATOM 728 O O . GLN A 1 90 ? -39.137 -8.045 -15.533 1.00 65.50 90 GLN A O 1
ATOM 733 N N . VAL A 1 91 ? -39.847 -7.596 -17.627 1.00 66.38 91 VAL A N 1
ATOM 734 C CA . VAL A 1 91 ? -40.321 -8.953 -17.932 1.00 66.38 91 VAL A CA 1
ATOM 735 C C . VAL A 1 91 ? -39.140 -9.926 -18.022 1.00 66.38 91 VAL A C 1
ATOM 737 O O . VAL A 1 91 ? -39.167 -10.962 -17.360 1.00 66.38 91 VAL A O 1
ATOM 740 N N . LYS A 1 92 ? -38.055 -9.573 -18.727 1.00 68.50 92 LYS A N 1
ATOM 741 C CA . LYS A 1 92 ? -36.822 -10.388 -18.802 1.00 68.50 92 LYS A CA 1
ATOM 742 C C . LYS A 1 92 ? -36.209 -10.673 -17.428 1.00 68.50 92 LYS A C 1
ATOM 744 O O . LYS A 1 92 ? -35.759 -11.791 -17.190 1.00 68.50 92 LYS A O 1
ATOM 749 N N . LYS A 1 93 ? -36.235 -9.702 -16.508 1.00 71.62 93 LYS A N 1
ATOM 750 C CA . LYS A 1 93 ? -35.703 -9.852 -15.140 1.00 71.62 93 LYS A CA 1
ATOM 751 C C . LYS A 1 93 ? -36.617 -10.653 -14.204 1.00 71.62 93 LYS A C 1
ATOM 753 O O . LYS A 1 93 ? -36.143 -11.237 -13.232 1.00 71.62 93 LYS A O 1
ATOM 758 N N . ALA A 1 94 ? -37.923 -10.678 -14.473 1.00 76.06 94 ALA A N 1
ATOM 759 C CA . ALA A 1 94 ? -38.901 -11.420 -13.678 1.00 76.06 94 ALA A CA 1
ATOM 760 C C . ALA A 1 94 ? -38.969 -12.917 -14.036 1.00 76.06 94 ALA A C 1
ATOM 762 O O . ALA A 1 94 ? -39.442 -13.718 -13.225 1.00 76.06 94 ALA A O 1
ATOM 763 N N . ILE A 1 95 ? -38.512 -13.306 -15.230 1.00 76.25 95 ILE A N 1
ATOM 764 C CA . ILE A 1 95 ? -38.541 -14.698 -15.688 1.00 76.25 95 ILE A CA 1
ATOM 765 C C . ILE A 1 95 ? -37.424 -15.510 -14.998 1.00 76.25 95 ILE A C 1
ATOM 767 O O . ILE A 1 95 ? -36.251 -15.142 -15.081 1.00 76.25 95 ILE A O 1
ATOM 771 N N . PRO A 1 96 ? -37.738 -16.641 -14.334 1.00 75.44 96 PRO A N 1
ATOM 772 C CA . PRO A 1 96 ? -36.719 -17.524 -13.767 1.00 75.44 96 PRO A CA 1
ATOM 773 C C . PRO A 1 96 ? -35.794 -18.124 -14.841 1.00 75.44 96 PRO A C 1
ATOM 775 O O . PRO A 1 96 ? -36.228 -18.426 -15.953 1.00 75.44 96 PRO A O 1
ATOM 778 N N . LYS A 1 97 ? -34.521 -18.365 -14.494 1.00 76.00 97 LYS A N 1
ATOM 779 C CA . LYS A 1 97 ? -33.504 -18.905 -15.419 1.00 76.00 97 LYS A CA 1
ATOM 780 C C . LYS A 1 97 ? -33.977 -20.219 -16.065 1.00 76.00 97 LYS A C 1
ATOM 782 O O . LYS A 1 97 ? -34.415 -21.134 -15.367 1.00 76.00 97 LYS A O 1
ATOM 787 N N . GLY A 1 98 ? -33.883 -20.301 -17.394 1.00 72.06 98 GLY A N 1
ATOM 788 C CA . GLY A 1 98 ? -34.309 -21.461 -18.191 1.00 72.06 98 GLY A CA 1
ATOM 789 C C . GLY A 1 98 ? -35.788 -21.479 -18.602 1.00 72.06 98 GLY A C 1
ATOM 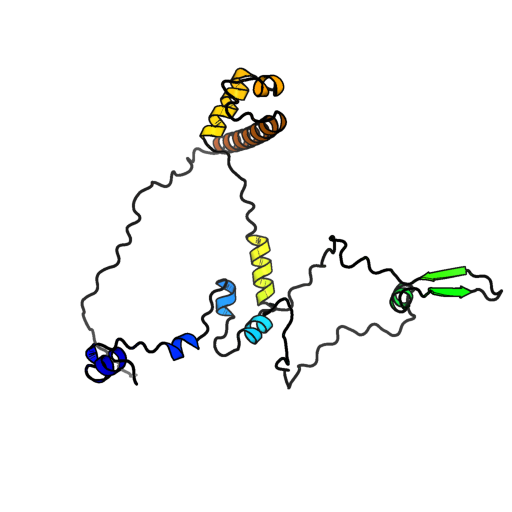790 O O . GLY A 1 98 ? -36.204 -22.408 -19.291 1.00 72.06 98 GLY A O 1
ATOM 791 N N . TYR A 1 99 ? -36.575 -20.469 -18.216 1.00 75.44 99 TYR A N 1
ATOM 792 C CA . TYR A 1 99 ? -37.954 -20.279 -18.671 1.00 75.44 99 TYR A CA 1
ATOM 793 C C . TYR A 1 99 ? -38.026 -19.115 -19.674 1.00 75.44 99 TYR A C 1
ATOM 795 O O . TYR A 1 99 ? -37.160 -18.241 -19.691 1.00 75.44 99 TYR A O 1
ATOM 803 N N . GLY A 1 100 ? -39.053 -19.107 -20.525 1.00 78.81 100 GLY A N 1
ATOM 804 C CA . GLY A 1 100 ? -39.318 -18.029 -21.480 1.00 78.81 100 GLY A CA 1
ATOM 805 C C . GLY A 1 100 ? -40.816 -17.777 -21.610 1.00 78.81 100 GLY A C 1
ATOM 806 O O . GLY A 1 100 ? -41.613 -18.714 -21.519 1.00 78.81 100 GLY A O 1
ATOM 807 N N . ILE A 1 101 ? -41.196 -16.514 -21.792 1.00 82.31 101 ILE A N 1
ATOM 808 C CA . ILE A 1 101 ? -42.578 -16.117 -22.074 1.00 82.31 101 ILE A CA 1
ATOM 809 C C . ILE A 1 101 ? -42.739 -16.045 -23.591 1.00 82.31 101 ILE A C 1
ATOM 811 O O . ILE A 1 101 ? -41.897 -15.487 -24.291 1.00 82.31 101 ILE A O 1
ATOM 815 N N . ILE A 1 102 ? -43.810 -16.655 -24.094 1.00 81.44 102 ILE A N 1
ATOM 816 C CA . ILE A 1 102 ? -44.134 -16.676 -25.520 1.00 81.44 102 ILE A CA 1
ATOM 817 C C . ILE A 1 102 ? -45.300 -15.722 -25.746 1.00 81.44 102 ILE A C 1
ATOM 819 O O . ILE A 1 102 ? -46.396 -15.967 -25.238 1.00 81.44 102 ILE A O 1
ATOM 823 N N . GLU A 1 103 ? -45.075 -14.678 -26.535 1.00 77.88 103 GLU A N 1
ATOM 824 C CA . GLU A 1 103 ? -46.138 -13.811 -27.038 1.00 77.88 103 GLU A CA 1
ATOM 825 C C . GLU A 1 103 ? -46.732 -14.434 -28.305 1.00 77.88 103 GLU A C 1
ATOM 827 O O . GLU A 1 103 ? -46.014 -14.790 -29.248 1.00 77.88 103 GLU A O 1
ATOM 832 N N . ARG A 1 104 ? -48.055 -14.622 -28.302 1.00 81.62 104 ARG A N 1
ATOM 833 C CA . ARG A 1 104 ? -48.812 -15.180 -29.426 1.00 81.62 104 ARG A CA 1
ATOM 834 C C . ARG A 1 104 ? -49.842 -14.171 -29.902 1.00 81.62 104 ARG A C 1
ATOM 836 O O . ARG A 1 104 ? -50.501 -13.548 -29.073 1.00 81.62 104 ARG A O 1
ATOM 843 N N . ASP A 1 105 ? -50.015 -14.099 -31.213 1.00 83.31 105 ASP A N 1
ATOM 844 C CA . ASP A 1 105 ? -51.103 -13.344 -31.829 1.00 83.31 105 ASP A CA 1
ATOM 845 C C . ASP A 1 105 ? -52.453 -14.049 -31.641 1.00 83.31 105 ASP A C 1
ATOM 847 O O . ASP A 1 105 ? -52.522 -15.229 -31.279 1.00 83.31 105 ASP A O 1
ATOM 851 N N . GLU A 1 106 ? -53.543 -13.339 -31.940 1.00 79.62 106 GLU A N 1
ATOM 852 C CA . GLU A 1 106 ? -54.927 -13.832 -31.852 1.00 79.62 106 GLU A CA 1
ATOM 853 C C . GLU A 1 106 ? -55.181 -15.099 -32.699 1.00 79.62 106 GLU A C 1
ATOM 855 O O . GLU A 1 106 ? -56.076 -15.886 -32.397 1.00 79.62 106 GLU A O 1
ATOM 860 N N . GLU A 1 107 ? -54.347 -15.350 -33.713 1.00 75.19 107 GLU A N 1
ATOM 861 C CA . GLU A 1 107 ? -54.387 -16.545 -34.571 1.00 75.19 107 GLU A CA 1
ATOM 862 C C . GLU A 1 107 ? -53.546 -17.722 -34.033 1.00 75.19 107 GLU A C 1
ATOM 864 O O . GLU A 1 107 ? -53.457 -18.777 -34.661 1.00 75.19 107 GLU A O 1
ATOM 869 N N . GLY A 1 108 ? -52.924 -17.569 -32.859 1.00 72.12 108 GLY A N 1
ATOM 870 C CA . GLY A 1 108 ? -52.125 -18.610 -32.205 1.00 72.12 108 GLY A CA 1
ATOM 871 C C . GLY A 1 108 ? -50.705 -18.776 -32.758 1.00 72.12 108 GLY A C 1
ATOM 872 O O . GLY A 1 108 ? -49.986 -19.679 -32.320 1.00 72.12 108 GLY A O 1
ATOM 873 N N . ASN A 1 109 ? -50.283 -17.904 -33.675 1.00 80.38 109 ASN A N 1
ATOM 874 C CA . ASN A 1 109 ? -48.916 -17.854 -34.189 1.00 80.38 109 ASN A CA 1
ATOM 875 C C . ASN A 1 109 ? -47.981 -17.201 -33.161 1.00 80.38 109 ASN A C 1
ATOM 877 O O . ASN A 1 109 ? -48.352 -16.246 -32.483 1.00 80.38 109 ASN A O 1
ATOM 881 N N . VAL A 1 110 ? -46.767 -17.738 -33.024 1.00 75.81 110 VAL A N 1
ATOM 882 C CA . VAL A 1 110 ? -45.752 -17.211 -32.101 1.00 75.81 110 VAL A CA 1
ATOM 883 C C . VAL A 1 110 ? -45.066 -16.013 -32.745 1.00 75.81 110 VAL A C 1
ATOM 885 O O . VAL A 1 110 ? -44.435 -16.174 -33.788 1.00 75.81 110 VAL A O 1
ATOM 888 N N . VAL A 1 111 ? -45.166 -14.846 -32.109 1.00 79.94 111 VAL A N 1
ATOM 889 C CA . VAL A 1 111 ? -44.537 -13.609 -32.594 1.00 79.94 111 VAL A CA 1
ATOM 890 C C . VAL A 1 111 ? -43.174 -13.417 -31.962 1.00 79.94 111 VAL A C 1
ATOM 892 O O . VAL A 1 111 ? -42.191 -13.279 -32.681 1.00 79.94 111 VAL A O 1
ATOM 895 N N . ASN A 1 112 ? -43.096 -13.483 -30.630 1.00 73.75 112 ASN A N 1
ATOM 896 C CA . ASN A 1 112 ? -41.865 -13.231 -29.889 1.00 73.75 112 ASN A CA 1
ATOM 897 C C . ASN A 1 112 ? -41.669 -14.241 -28.753 1.00 73.75 112 ASN A C 1
ATOM 899 O O . ASN A 1 112 ? -42.614 -14.667 -28.086 1.00 73.75 112 ASN A O 1
ATOM 903 N N . ILE A 1 113 ? -40.409 -14.616 -28.523 1.00 77.38 113 ILE A N 1
ATOM 904 C CA . ILE A 1 113 ? -39.983 -15.452 -27.397 1.00 77.38 113 ILE A CA 1
ATOM 905 C C . ILE A 1 113 ? -39.067 -14.594 -26.527 1.00 77.38 113 ILE A C 1
ATOM 907 O O . ILE A 1 113 ? -37.924 -14.324 -26.895 1.00 77.38 113 ILE A O 1
ATOM 911 N N . ILE A 1 114 ? -39.572 -14.162 -25.374 1.00 75.81 114 ILE A N 1
ATOM 912 C CA . ILE A 1 114 ? -38.820 -13.370 -24.401 1.00 75.81 114 ILE A CA 1
ATOM 913 C C . ILE A 1 114 ? -38.178 -14.346 -23.414 1.00 75.81 114 ILE A C 1
ATOM 915 O O . ILE A 1 114 ? -38.863 -14.984 -22.613 1.00 75.81 114 ILE A O 1
ATOM 919 N N . MET A 1 115 ? -36.857 -14.495 -23.497 1.00 73.44 115 MET A N 1
ATOM 920 C CA . MET A 1 115 ? -36.065 -15.302 -22.564 1.00 73.44 115 MET A CA 1
ATOM 921 C C . MET A 1 115 ? -35.474 -14.422 -21.461 1.00 73.44 115 MET A C 1
ATOM 923 O O . MET A 1 115 ? -35.250 -13.230 -21.672 1.00 73.44 115 MET A O 1
ATOM 927 N N . ALA A 1 116 ? -35.226 -15.016 -20.292 1.00 70.56 116 ALA A N 1
ATOM 928 C CA . ALA A 1 116 ? -34.533 -14.335 -19.205 1.00 70.56 116 ALA A CA 1
ATOM 929 C C . ALA A 1 116 ? -33.134 -13.879 -19.648 1.00 70.56 116 ALA A C 1
ATOM 931 O O . ALA A 1 116 ? -32.429 -14.616 -20.340 1.00 70.56 116 ALA A O 1
ATOM 932 N N . GLU A 1 117 ? -32.738 -12.677 -19.235 1.00 67.06 117 GLU A N 1
ATOM 933 C CA . GLU A 1 117 ? -31.381 -12.178 -19.450 1.00 67.06 117 GLU A CA 1
ATOM 934 C C . GLU A 1 117 ? -30.406 -13.028 -18.625 1.00 67.06 117 GLU A C 1
ATOM 936 O O . GLU A 1 117 ? -30.521 -13.142 -17.400 1.00 67.06 117 GLU A O 1
ATOM 941 N N . GLU A 1 118 ? -29.491 -13.707 -19.313 1.00 62.88 118 GLU A N 1
ATOM 942 C CA . GLU A 1 118 ? -28.475 -14.533 -18.678 1.00 62.88 118 GLU A CA 1
ATOM 943 C C . GLU A 1 118 ? -27.463 -13.601 -18.006 1.00 62.88 118 GLU A C 1
ATOM 945 O O . GLU A 1 118 ? -26.607 -13.016 -18.664 1.00 62.88 118 GLU A O 1
ATOM 950 N N . GLU A 1 119 ? -27.589 -13.418 -16.687 1.00 59.50 119 GLU A N 1
ATOM 951 C CA . GLU A 1 119 ? -26.511 -12.829 -15.889 1.00 59.50 119 GLU A CA 1
ATOM 952 C C . GLU A 1 119 ? -25.240 -13.632 -16.179 1.00 59.50 119 GLU A C 1
ATOM 954 O O . GLU A 1 119 ? -25.191 -14.827 -15.866 1.00 59.50 119 GLU A O 1
ATOM 959 N N . GLY A 1 120 ? -24.261 -12.980 -16.811 1.00 59.22 120 GLY A N 1
ATOM 960 C CA . GLY A 1 120 ? -22.984 -13.579 -17.177 1.00 59.22 120 GLY A CA 1
ATOM 961 C C . GLY A 1 120 ? -22.344 -14.320 -16.005 1.00 59.22 120 GLY A C 1
ATOM 962 O O . GLY A 1 120 ? -22.572 -13.999 -14.835 1.00 59.22 120 GLY A O 1
ATOM 963 N N . ASP A 1 121 ? -21.568 -15.349 -16.333 1.00 59.00 121 ASP A N 1
ATOM 964 C CA . ASP A 1 121 ? -20.938 -16.230 -15.357 1.00 59.00 121 ASP A CA 1
ATOM 965 C C . ASP A 1 121 ? -20.193 -15.386 -14.295 1.00 59.00 121 ASP A C 1
ATOM 967 O O . ASP A 1 121 ? -19.331 -14.585 -14.662 1.00 59.00 121 ASP A O 1
ATOM 971 N N . PRO A 1 122 ? -20.469 -15.523 -12.979 1.00 58.00 122 PRO A N 1
ATOM 972 C CA . PRO A 1 122 ? -19.876 -14.664 -11.940 1.00 58.00 122 PRO A CA 1
ATOM 973 C C . PRO A 1 122 ? -18.344 -14.745 -11.820 1.00 58.00 122 PRO A C 1
ATOM 975 O O . PRO A 1 122 ? -17.748 -14.082 -10.968 1.00 58.00 122 PRO A O 1
ATOM 978 N N . LEU A 1 123 ? -17.719 -15.626 -12.601 1.00 59.34 123 LEU A N 1
ATOM 979 C CA . LEU A 1 123 ? -16.282 -15.857 -12.671 1.00 59.34 123 LEU A CA 1
ATOM 980 C C . LEU A 1 123 ? -15.628 -15.242 -13.916 1.00 59.34 123 LEU A C 1
ATOM 982 O O . LEU A 1 123 ? -14.398 -15.271 -13.990 1.00 59.34 123 LEU A O 1
ATOM 986 N N . ASP A 1 124 ? -16.401 -14.695 -14.860 1.00 61.91 124 ASP A N 1
ATOM 987 C CA . ASP A 1 124 ? -15.846 -13.987 -16.012 1.00 61.91 124 ASP A CA 1
ATOM 988 C C . ASP A 1 124 ? -15.377 -12.594 -15.556 1.00 61.91 124 ASP A C 1
ATOM 990 O O . ASP A 1 124 ? -16.122 -11.793 -14.987 1.00 61.91 124 ASP A O 1
ATOM 994 N N . SER A 1 125 ? -14.071 -12.367 -15.656 1.00 55.72 125 SER A N 1
ATOM 995 C CA . SER A 1 125 ? -13.276 -11.503 -14.772 1.00 55.72 125 SER A CA 1
ATOM 996 C C . SER A 1 125 ? -13.319 -10.002 -15.076 1.00 55.72 125 SER A C 1
ATOM 998 O O . SER A 1 125 ? -12.379 -9.283 -14.729 1.00 55.72 125 SER A O 1
ATOM 1000 N N . ASP A 1 126 ? -14.398 -9.522 -15.686 1.00 57.28 126 ASP A N 1
ATOM 1001 C CA . ASP A 1 126 ? -14.450 -8.193 -16.303 1.00 57.28 126 ASP A CA 1
ATOM 1002 C C . ASP A 1 126 ? -15.647 -7.373 -15.785 1.00 57.28 126 ASP A C 1
ATOM 1004 O O . ASP A 1 126 ? -16.098 -6.430 -16.430 1.00 57.28 126 ASP A O 1
ATOM 1008 N N . TYR A 1 127 ? -16.170 -7.712 -14.598 1.00 60.25 127 TYR A N 1
ATOM 1009 C CA . TYR A 1 127 ? -17.194 -6.915 -13.921 1.00 60.25 127 TYR A CA 1
ATOM 1010 C C . TYR A 1 127 ? -16.655 -5.507 -13.618 1.00 60.25 127 TYR A C 1
ATOM 1012 O O . TYR A 1 127 ? -15.982 -5.271 -12.608 1.00 60.25 127 TYR A O 1
ATOM 1020 N N . GLU A 1 128 ? -16.972 -4.555 -14.494 1.00 60.34 128 GLU A N 1
ATOM 1021 C CA . GLU A 1 128 ? -16.840 -3.130 -14.226 1.00 60.34 128 GLU A CA 1
ATOM 1022 C C . GLU A 1 128 ? -17.840 -2.766 -13.127 1.00 60.34 128 GLU A C 1
ATOM 1024 O O . GLU A 1 128 ? -19.021 -2.529 -13.364 1.00 60.34 128 GLU A O 1
ATOM 1029 N N . VAL A 1 129 ? -17.374 -2.778 -11.878 1.00 64.69 129 VAL A N 1
ATOM 1030 C CA . VAL A 1 129 ? -18.171 -2.297 -10.750 1.00 64.69 129 VAL A CA 1
ATOM 1031 C C . VAL A 1 129 ? -18.417 -0.809 -10.968 1.00 64.69 129 VAL A C 1
ATOM 1033 O O . VAL A 1 129 ? -17.485 -0.003 -10.883 1.00 64.69 129 VAL A O 1
ATOM 1036 N N . GLU A 1 130 ? -19.668 -0.451 -11.253 1.00 66.69 130 GLU A N 1
ATOM 1037 C CA . GLU A 1 130 ? -20.087 0.940 -11.382 1.00 66.69 130 GLU A CA 1
ATOM 1038 C C . GLU A 1 130 ? -19.643 1.735 -10.148 1.00 66.69 130 GLU A C 1
ATOM 1040 O O . GLU A 1 130 ? -19.835 1.322 -8.997 1.00 66.69 130 GLU A O 1
ATOM 1045 N N . LYS A 1 131 ? -18.999 2.882 -10.383 1.00 64.88 131 LYS A N 1
ATOM 1046 C CA . LYS A 1 131 ? -18.528 3.760 -9.311 1.00 64.88 131 LYS A CA 1
ATOM 1047 C C . LYS A 1 131 ? -19.738 4.405 -8.642 1.00 64.88 131 LYS A C 1
ATOM 1049 O O . LYS A 1 131 ? -20.280 5.384 -9.142 1.00 64.88 131 LYS A O 1
ATOM 1054 N N . VAL A 1 132 ? -20.152 3.849 -7.510 1.00 68.75 132 VAL A N 1
ATOM 1055 C CA . VAL A 1 132 ? -21.209 4.423 -6.672 1.00 68.75 132 VAL A CA 1
ATOM 1056 C C . VAL A 1 132 ? -20.657 5.642 -5.938 1.00 68.75 132 VAL A C 1
ATOM 1058 O O . VAL A 1 132 ? -19.566 5.579 -5.373 1.00 68.75 132 VAL A O 1
ATOM 1061 N N . GLU A 1 133 ? -21.420 6.734 -5.912 1.00 68.25 133 GLU A N 1
ATOM 1062 C CA . GLU A 1 133 ? -21.053 7.921 -5.141 1.00 68.25 133 GLU A CA 1
ATOM 1063 C C . GLU A 1 133 ? -20.896 7.592 -3.647 1.00 68.25 133 GLU A C 1
ATOM 1065 O O . GLU A 1 133 ? -21.688 6.850 -3.048 1.00 68.25 133 GLU A O 1
ATOM 1070 N N . ALA A 1 134 ? -19.861 8.159 -3.022 1.00 72.19 134 ALA A N 1
ATOM 1071 C CA . ALA A 1 134 ? -19.606 7.983 -1.602 1.00 72.19 134 ALA A CA 1
ATOM 1072 C C . ALA A 1 134 ? -20.800 8.449 -0.758 1.00 72.19 134 ALA A C 1
ATOM 1074 O O . ALA A 1 134 ? -21.111 9.636 -0.667 1.00 72.19 134 ALA A O 1
ATOM 1075 N N . LYS A 1 135 ? -21.419 7.500 -0.051 1.00 72.56 135 LYS A N 1
ATOM 1076 C CA . LYS A 1 135 ? -22.579 7.753 0.822 1.00 72.56 135 LYS A CA 1
ATOM 1077 C C . LYS A 1 135 ? -22.267 8.686 1.991 1.00 72.56 135 LYS A C 1
ATOM 1079 O O . LYS A 1 135 ? -23.171 9.307 2.539 1.00 72.56 135 LYS A O 1
ATOM 1084 N N . GLU A 1 136 ? -21.003 8.750 2.410 1.00 87.19 136 GLU A N 1
ATOM 1085 C CA . GLU A 1 136 ? -20.583 9.484 3.599 1.00 87.19 136 GLU A CA 1
ATOM 1086 C C . GLU A 1 136 ? -19.316 10.303 3.350 1.00 87.19 136 GLU A C 1
ATOM 1088 O O . GLU A 1 136 ? -18.448 9.954 2.548 1.00 87.19 136 GLU A O 1
ATOM 1093 N N . GLU A 1 137 ? -19.178 11.391 4.106 1.00 85.75 137 GLU A N 1
ATOM 1094 C CA . GLU A 1 137 ? -18.095 12.358 3.938 1.00 85.75 137 GLU A CA 1
ATOM 1095 C C . GLU A 1 137 ? -16.692 11.754 4.132 1.00 85.75 137 GLU A C 1
ATOM 1097 O O . GLU A 1 137 ? -15.720 12.274 3.597 1.00 85.75 137 GLU A O 1
ATOM 1102 N N . GLY A 1 138 ? -16.552 10.703 4.951 1.00 88.31 138 GLY A N 1
ATOM 1103 C CA . GLY A 1 138 ? -15.262 10.046 5.195 1.00 88.31 138 GLY A CA 1
ATOM 1104 C C . GLY A 1 138 ? -14.715 9.351 3.947 1.00 88.31 138 GLY A C 1
ATOM 1105 O O . GLY A 1 138 ? -13.547 9.537 3.605 1.00 88.31 138 GLY A O 1
ATOM 1106 N N . ALA A 1 139 ? -15.571 8.596 3.258 1.00 90.88 139 ALA A N 1
ATOM 1107 C CA . ALA A 1 139 ? -15.255 7.941 1.996 1.00 90.88 139 ALA A CA 1
ATOM 1108 C C . ALA A 1 139 ? -14.979 8.972 0.895 1.00 90.88 139 ALA A C 1
ATOM 1110 O O . ALA A 1 139 ? -13.947 8.884 0.235 1.00 90.88 139 ALA A O 1
ATOM 1111 N N . ARG A 1 140 ? -15.802 10.025 0.802 1.00 92.12 140 ARG A N 1
ATOM 1112 C CA . ARG A 1 140 ? -15.610 11.112 -0.169 1.00 92.12 140 ARG A CA 1
ATOM 1113 C C . ARG A 1 140 ? -14.232 11.774 -0.059 1.00 92.12 140 ARG A C 1
ATOM 1115 O O . ARG A 1 140 ? -13.545 11.933 -1.060 1.00 92.12 140 ARG A O 1
ATOM 1122 N N . ILE A 1 141 ? -13.791 12.107 1.158 1.00 91.75 141 ILE A N 1
ATOM 1123 C CA . ILE A 1 141 ? -12.461 12.706 1.389 1.00 91.75 141 ILE A CA 1
ATOM 1124 C C . ILE A 1 141 ? -11.339 11.769 0.915 1.00 91.75 141 ILE A C 1
ATOM 1126 O O . ILE A 1 141 ? -10.317 12.230 0.409 1.00 91.75 141 ILE A O 1
ATOM 1130 N N . LEU A 1 142 ? -11.497 10.455 1.101 1.00 91.00 142 LEU A N 1
ATOM 1131 C CA . LEU A 1 142 ? -10.501 9.484 0.651 1.00 91.00 142 LEU A CA 1
ATOM 1132 C C . LEU A 1 142 ? -10.493 9.312 -0.865 1.00 91.00 142 LEU A C 1
ATOM 1134 O O . LEU A 1 142 ? -9.414 9.167 -1.428 1.00 91.00 142 LEU A O 1
ATOM 1138 N N . GLU A 1 143 ? -11.655 9.335 -1.511 1.00 90.56 143 GLU A N 1
ATOM 1139 C CA . GLU A 1 143 ? -11.768 9.277 -2.971 1.00 90.56 143 GLU A CA 1
ATOM 1140 C C . GLU A 1 143 ? -11.145 10.513 -3.619 1.00 90.56 143 GLU A C 1
ATOM 1142 O O . GLU A 1 143 ? -10.319 10.383 -4.520 1.00 90.56 143 GLU A O 1
ATOM 1147 N N . GLU A 1 144 ? -11.451 11.706 -3.100 1.00 91.31 144 GLU A N 1
ATOM 1148 C CA . GLU A 1 144 ? -10.827 12.959 -3.537 1.00 91.31 144 GLU A CA 1
ATOM 1149 C C . GLU A 1 144 ? -9.303 12.917 -3.338 1.00 91.31 144 GLU A C 1
ATOM 1151 O O . GLU A 1 144 ? -8.542 13.321 -4.222 1.00 91.31 144 GLU A O 1
ATOM 1156 N N . PHE A 1 145 ? -8.838 12.383 -2.203 1.00 90.50 145 PHE A N 1
ATOM 1157 C CA . PHE A 1 145 ? -7.412 12.220 -1.924 1.00 90.50 145 PHE A CA 1
ATOM 1158 C C . PHE A 1 145 ? -6.742 11.227 -2.881 1.00 90.50 145 PHE A C 1
ATOM 1160 O O . PHE A 1 145 ? -5.672 11.528 -3.405 1.00 90.50 145 PHE A O 1
ATOM 1167 N N . ALA A 1 146 ? -7.360 10.072 -3.136 1.00 90.69 146 ALA A N 1
ATOM 1168 C CA . ALA A 1 146 ? -6.844 9.078 -4.073 1.00 90.69 146 ALA A CA 1
ATOM 1169 C C . ALA A 1 146 ? -6.757 9.656 -5.493 1.00 90.69 146 ALA A C 1
ATOM 1171 O O . ALA A 1 146 ? -5.695 9.602 -6.104 1.00 90.69 146 ALA A O 1
ATOM 1172 N N . ALA A 1 147 ? -7.817 10.323 -5.960 1.00 89.69 147 ALA A N 1
ATOM 1173 C CA . ALA A 1 147 ? -7.859 10.941 -7.285 1.00 89.69 147 ALA A CA 1
ATOM 1174 C C . ALA A 1 147 ? -6.790 12.030 -7.480 1.00 89.69 147 ALA A C 1
ATOM 1176 O O . ALA A 1 147 ? -6.281 12.213 -8.582 1.00 89.69 147 ALA A O 1
ATOM 1177 N N . THR A 1 148 ? -6.442 12.766 -6.422 1.00 89.25 148 THR A N 1
ATOM 1178 C CA . THR A 1 148 ? -5.425 13.829 -6.493 1.00 89.25 148 THR A CA 1
ATOM 1179 C C . THR A 1 148 ? -3.994 13.331 -6.312 1.00 89.25 148 THR A C 1
ATOM 1181 O O . THR A 1 148 ? -3.079 13.947 -6.852 1.00 89.25 148 THR A O 1
ATOM 1184 N N . HIS A 1 149 ? -3.780 12.257 -5.545 1.00 80.31 149 HIS A N 1
ATOM 1185 C CA . HIS A 1 149 ? -2.445 11.822 -5.109 1.00 80.31 149 HIS A CA 1
ATOM 1186 C C . HIS A 1 149 ? -1.955 10.531 -5.786 1.00 80.31 149 HIS A C 1
ATOM 1188 O O . HIS A 1 149 ? -0.959 9.944 -5.349 1.00 80.31 149 HIS A O 1
ATOM 1194 N N . GLU A 1 150 ? -2.602 10.093 -6.866 1.00 78.25 150 GLU A N 1
ATOM 1195 C CA . GLU A 1 150 ? -2.065 9.073 -7.771 1.00 78.25 150 GLU A CA 1
ATOM 1196 C C . GLU A 1 150 ? -0.916 9.653 -8.616 1.00 78.25 150 GLU A C 1
ATOM 1198 O O . GLU A 1 150 ? -1.038 9.962 -9.799 1.00 78.25 150 GLU A O 1
ATOM 1203 N N . GLU A 1 151 ? 0.245 9.834 -7.982 1.00 76.50 151 GLU A N 1
ATOM 1204 C CA . GLU A 1 151 ? 1.477 10.171 -8.690 1.00 76.50 151 GLU A CA 1
ATOM 1205 C C . GLU A 1 151 ? 2.068 8.918 -9.349 1.00 76.50 151 GLU A C 1
ATOM 1207 O O . GLU A 1 151 ? 2.778 8.121 -8.717 1.00 76.50 151 GLU A O 1
ATOM 1212 N N . ASP A 1 152 ? 1.838 8.773 -10.654 1.00 79.56 152 ASP A N 1
ATOM 1213 C CA . ASP A 1 152 ? 2.532 7.787 -11.477 1.00 79.56 152 ASP A CA 1
ATOM 1214 C C . ASP A 1 152 ? 4.028 8.109 -11.551 1.00 79.56 152 ASP A C 1
ATOM 1216 O O . ASP A 1 152 ? 4.519 8.895 -12.368 1.00 79.56 152 ASP A O 1
ATOM 1220 N N . ARG A 1 153 ? 4.801 7.475 -10.666 1.00 83.06 153 ARG A N 1
ATOM 1221 C CA . ARG A 1 153 ? 6.257 7.622 -10.664 1.00 83.06 153 ARG A CA 1
ATOM 1222 C C . ARG A 1 153 ? 6.859 6.909 -11.863 1.00 83.06 153 ARG A C 1
ATOM 1224 O O . ARG A 1 153 ? 7.016 5.684 -11.877 1.00 83.06 153 ARG A O 1
ATOM 1231 N N . GLU A 1 154 ? 7.297 7.697 -12.839 1.00 84.50 154 GLU A N 1
ATOM 1232 C CA . GLU A 1 154 ? 8.085 7.186 -13.951 1.00 84.50 154 GLU A CA 1
ATOM 1233 C C . GLU A 1 154 ? 9.358 6.494 -13.441 1.00 84.50 154 GLU A C 1
ATOM 1235 O O . GLU A 1 154 ? 10.151 7.037 -12.665 1.00 84.50 154 GLU A O 1
ATOM 1240 N N . ARG A 1 155 ? 9.591 5.263 -13.904 1.00 86.19 155 ARG A N 1
ATOM 1241 C CA . ARG A 1 155 ? 10.819 4.535 -13.570 1.00 86.19 155 ARG A CA 1
ATOM 1242 C C . ARG A 1 155 ? 11.997 5.192 -14.288 1.00 86.19 155 ARG A C 1
ATOM 1244 O O . ARG A 1 155 ? 12.102 5.061 -15.504 1.00 86.19 155 ARG A O 1
ATOM 1251 N N . TRP A 1 156 ? 12.921 5.807 -13.564 1.00 86.94 156 TRP A N 1
ATOM 1252 C CA . TRP A 1 156 ? 14.150 6.378 -14.134 1.00 86.94 156 TRP A CA 1
ATOM 1253 C C . TRP A 1 156 ? 15.173 5.303 -14.555 1.00 86.94 156 TRP A C 1
ATOM 1255 O O . TRP A 1 156 ? 15.093 4.151 -14.116 1.00 86.94 156 TRP A O 1
ATOM 1265 N N . ILE A 1 157 ? 16.115 5.653 -15.441 1.00 90.75 157 ILE A N 1
ATOM 1266 C CA . ILE A 1 157 ? 17.220 4.772 -15.857 1.00 90.75 157 ILE A CA 1
ATOM 1267 C C . ILE A 1 157 ? 18.460 5.046 -14.998 1.00 90.75 157 ILE A C 1
ATOM 1269 O O . ILE A 1 157 ? 18.856 6.194 -14.767 1.00 90.75 157 ILE A O 1
ATOM 1273 N N . SER A 1 158 ? 19.123 3.979 -14.546 1.00 93.19 158 SER A N 1
ATOM 1274 C CA . SER A 1 158 ? 20.351 4.098 -13.753 1.00 93.19 158 SER A CA 1
ATOM 1275 C C . SER A 1 158 ? 21.480 4.795 -14.534 1.00 93.19 158 SER A C 1
ATOM 1277 O O . SER A 1 158 ? 21.519 4.790 -15.764 1.00 93.19 158 SER A O 1
ATOM 1279 N N . GLN A 1 159 ? 22.436 5.423 -13.840 1.00 92.56 159 GLN A N 1
ATOM 1280 C CA . GLN A 1 159 ? 23.552 6.102 -14.519 1.00 92.56 159 GLN A CA 1
ATOM 1281 C C . GLN A 1 159 ? 24.435 5.146 -15.334 1.00 92.56 159 GLN A C 1
ATOM 1283 O O . GLN A 1 159 ? 24.840 5.500 -16.437 1.00 92.56 159 GLN A O 1
ATOM 1288 N N . GLY A 1 160 ? 24.724 3.950 -14.812 1.00 93.31 160 GLY A N 1
ATOM 1289 C CA . GLY A 1 160 ? 25.536 2.954 -15.520 1.00 93.31 160 GLY A CA 1
ATOM 1290 C C . GLY A 1 160 ? 24.853 2.461 -16.793 1.00 93.31 160 GLY A C 1
ATOM 1291 O O . GLY A 1 160 ? 25.472 2.412 -17.850 1.00 93.31 160 GLY A O 1
ATOM 1292 N N . GLU A 1 161 ? 23.548 2.202 -16.718 1.00 92.12 161 GLU A N 1
ATOM 1293 C CA . GLU A 1 161 ? 22.758 1.797 -17.879 1.00 92.12 161 GLU A CA 1
ATOM 1294 C C . GLU A 1 161 ? 22.709 2.897 -18.944 1.00 92.12 161 GLU A C 1
ATOM 1296 O O . GLU A 1 161 ? 22.871 2.601 -20.121 1.00 92.12 161 GLU A O 1
ATOM 1301 N N . ARG A 1 162 ? 22.612 4.176 -18.555 1.00 94.88 162 ARG A N 1
ATOM 1302 C CA . ARG A 1 162 ? 22.703 5.297 -19.509 1.00 94.88 162 ARG A CA 1
ATOM 1303 C C . ARG A 1 162 ? 24.027 5.333 -20.271 1.00 94.88 162 ARG A C 1
ATOM 1305 O O . ARG A 1 162 ? 24.013 5.651 -21.454 1.00 94.88 162 ARG A O 1
ATOM 1312 N N . ARG A 1 163 ? 25.150 5.016 -19.618 1.00 95.25 163 ARG A N 1
ATOM 1313 C CA . ARG A 1 163 ? 26.468 4.965 -20.276 1.00 95.25 163 ARG A CA 1
ATOM 1314 C C . ARG A 1 163 ? 26.522 3.838 -21.298 1.00 95.25 163 ARG A C 1
ATOM 1316 O O . ARG A 1 163 ? 26.832 4.092 -22.451 1.00 95.25 163 ARG A O 1
ATOM 1323 N N . ILE A 1 164 ? 26.123 2.635 -20.893 1.00 94.50 164 ILE A N 1
ATOM 1324 C CA . ILE A 1 164 ? 26.123 1.460 -21.773 1.00 94.50 164 ILE A CA 1
ATOM 1325 C C . ILE A 1 164 ? 25.189 1.677 -22.974 1.00 94.50 164 ILE A C 1
ATOM 1327 O O . ILE A 1 164 ? 25.557 1.376 -24.103 1.00 94.50 164 ILE A O 1
ATOM 1331 N N . LEU A 1 165 ? 23.993 2.237 -22.760 1.00 94.69 165 LEU A N 1
ATOM 1332 C CA . LEU A 1 165 ? 23.055 2.536 -23.849 1.00 94.69 165 LEU A CA 1
ATOM 1333 C C . LEU A 1 165 ? 23.583 3.621 -24.793 1.00 94.69 165 LEU A C 1
ATOM 1335 O O . LEU A 1 165 ? 23.390 3.512 -26.000 1.00 94.69 165 LEU A O 1
ATOM 1339 N N . GLN A 1 166 ? 24.268 4.636 -24.266 1.00 95.75 166 GLN A N 1
ATOM 1340 C CA . GLN A 1 166 ? 24.939 5.636 -25.092 1.00 95.75 166 GLN A CA 1
ATOM 1341 C C . GLN A 1 166 ? 26.054 4.993 -25.932 1.00 95.75 166 GLN A C 1
ATOM 1343 O O . GLN A 1 166 ? 26.103 5.230 -27.132 1.00 95.75 166 GLN A O 1
ATOM 1348 N N . GLU A 1 167 ? 26.865 4.103 -25.352 1.00 96.06 167 GLU A N 1
ATOM 1349 C CA . GLU A 1 167 ? 27.902 3.364 -26.085 1.00 96.06 167 GLU A CA 1
ATOM 1350 C C . GLU A 1 167 ? 27.329 2.445 -27.173 1.00 96.06 167 GLU A C 1
ATOM 1352 O O . GLU A 1 167 ? 27.921 2.325 -28.245 1.00 96.06 167 GLU A O 1
ATOM 1357 N N . PHE A 1 168 ? 26.175 1.811 -26.932 1.00 95.62 168 PHE A N 1
ATOM 1358 C CA . PHE A 1 168 ? 25.483 1.038 -27.965 1.00 95.62 168 PHE A CA 1
ATOM 1359 C C . PHE A 1 168 ? 25.093 1.916 -29.156 1.00 95.62 168 PHE A C 1
ATOM 1361 O O . PHE A 1 168 ? 25.351 1.530 -30.296 1.00 95.62 168 PHE A O 1
ATOM 1368 N N . ILE A 1 169 ? 24.519 3.094 -28.895 1.00 95.56 169 ILE A N 1
ATOM 1369 C CA . ILE A 1 169 ? 24.126 4.056 -29.935 1.00 95.56 169 ILE A CA 1
ATOM 1370 C C . ILE A 1 169 ? 25.361 4.556 -30.693 1.00 95.56 169 ILE A C 1
ATOM 1372 O O . ILE A 1 169 ? 25.350 4.588 -31.920 1.00 95.56 169 ILE A O 1
ATOM 1376 N N . ASP A 1 170 ? 26.437 4.889 -29.980 1.00 96.06 170 ASP A N 1
ATOM 1377 C CA . ASP A 1 170 ? 27.660 5.426 -30.583 1.00 96.06 170 ASP A CA 1
ATOM 1378 C C . ASP A 1 170 ? 28.378 4.391 -31.470 1.00 96.06 170 ASP A C 1
ATOM 1380 O O . ASP A 1 170 ? 28.983 4.764 -32.474 1.00 96.06 170 ASP A O 1
ATOM 1384 N N . LYS A 1 171 ? 28.309 3.092 -31.132 1.00 96.56 171 LYS A N 1
ATOM 1385 C CA . LYS A 1 171 ? 28.953 2.021 -31.916 1.00 96.56 171 LYS A CA 1
ATOM 1386 C C . LYS A 1 171 ? 28.093 1.460 -33.045 1.00 96.56 171 LYS A C 1
ATOM 1388 O O . LYS A 1 171 ? 28.613 1.215 -34.128 1.00 96.56 171 LYS A O 1
ATOM 1393 N N . HIS A 1 172 ? 26.815 1.189 -32.781 1.00 94.06 172 HIS A N 1
ATOM 1394 C CA . HIS A 1 172 ? 25.953 0.408 -33.681 1.00 94.06 172 HIS A CA 1
ATOM 1395 C C . HIS A 1 172 ? 24.800 1.221 -34.285 1.00 94.06 172 HIS A C 1
ATOM 1397 O O . HIS A 1 172 ? 24.105 0.714 -35.169 1.00 94.06 172 HIS A O 1
ATOM 1403 N N . GLY A 1 173 ? 24.585 2.465 -33.843 1.00 93.44 173 GLY A N 1
ATOM 1404 C CA . GLY A 1 173 ? 23.477 3.304 -34.303 1.00 93.44 173 GLY A CA 1
ATOM 1405 C C . GLY A 1 173 ? 22.121 2.690 -33.952 1.00 93.44 173 GLY A C 1
ATOM 1406 O O . GLY A 1 173 ? 21.851 2.427 -32.784 1.00 93.44 173 GLY A O 1
ATOM 1407 N N . ASP A 1 174 ? 21.293 2.422 -34.965 1.00 91.12 174 ASP A N 1
ATOM 1408 C CA . ASP A 1 174 ? 19.950 1.833 -34.815 1.00 91.12 174 ASP A CA 1
ATOM 1409 C C . ASP A 1 174 ? 19.906 0.310 -35.082 1.00 91.12 174 ASP A C 1
ATOM 1411 O O . ASP A 1 174 ? 18.839 -0.307 -35.088 1.00 91.12 174 ASP A O 1
ATOM 1415 N N . ASN A 1 175 ? 21.060 -0.335 -35.285 1.00 95.94 175 ASN A N 1
ATOM 1416 C CA . ASN A 1 175 ? 21.127 -1.754 -35.646 1.00 95.94 175 ASN A CA 1
ATOM 1417 C C . ASN A 1 175 ? 21.083 -2.678 -34.416 1.00 95.94 175 ASN A C 1
ATOM 1419 O O . ASN A 1 175 ? 22.116 -3.114 -33.902 1.00 95.94 175 ASN A O 1
ATOM 1423 N N . TYR A 1 176 ? 19.879 -3.048 -33.970 1.00 94.56 176 TYR A N 1
ATOM 1424 C CA . TYR A 1 176 ? 19.692 -3.912 -32.791 1.00 94.56 176 TYR A CA 1
ATOM 1425 C C . TYR A 1 176 ? 20.237 -5.339 -32.955 1.00 94.56 176 TYR A C 1
ATOM 1427 O O . TYR A 1 176 ? 20.620 -5.966 -31.966 1.00 94.56 176 TYR A O 1
ATOM 1435 N N . ASP A 1 177 ? 20.308 -5.853 -34.186 1.00 95.75 177 ASP A N 1
ATOM 1436 C CA . ASP A 1 177 ? 20.911 -7.160 -34.468 1.00 95.75 177 ASP A CA 1
ATOM 1437 C C . ASP A 1 177 ? 22.415 -7.163 -34.176 1.00 95.75 177 ASP A C 1
ATOM 1439 O O . ASP A 1 177 ? 22.922 -8.107 -33.572 1.00 95.75 177 ASP A O 1
ATOM 1443 N N . ALA A 1 178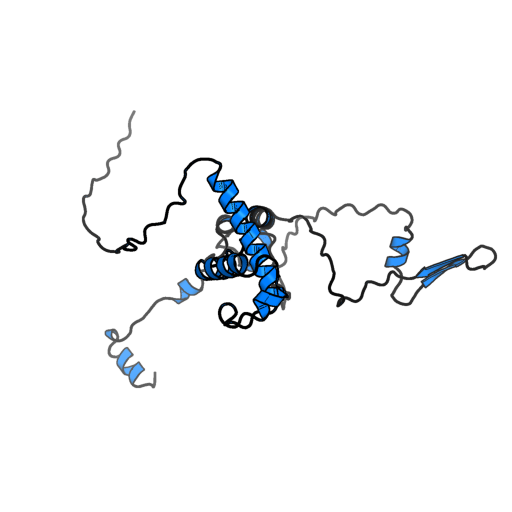 ? 23.115 -6.085 -34.536 1.00 94.94 178 ALA A N 1
ATOM 1444 C CA . ALA A 1 178 ? 24.538 -5.927 -34.258 1.00 94.94 178 ALA A CA 1
ATOM 1445 C C . ALA A 1 178 ? 24.800 -5.738 -32.754 1.00 94.94 178 ALA A C 1
ATOM 1447 O O . ALA A 1 178 ? 25.707 -6.359 -32.205 1.00 94.94 178 ALA A O 1
ATOM 1448 N N . MET A 1 179 ? 23.947 -4.970 -32.063 1.00 94.62 179 MET A N 1
ATOM 1449 C CA . MET A 1 179 ? 24.025 -4.804 -30.605 1.00 94.62 179 MET A CA 1
ATOM 1450 C C . MET A 1 179 ? 23.801 -6.117 -29.847 1.00 94.62 179 MET A C 1
ATOM 1452 O O . MET A 1 179 ? 24.418 -6.345 -28.810 1.00 94.62 179 MET A O 1
ATOM 1456 N N . PHE A 1 180 ? 22.919 -6.982 -30.355 1.00 96.62 180 PHE A N 1
ATOM 1457 C CA . PHE A 1 180 ? 22.660 -8.292 -29.763 1.00 96.62 180 PHE A CA 1
ATOM 1458 C C . PHE A 1 180 ? 23.896 -9.195 -29.825 1.00 96.62 180 PHE A C 1
ATOM 1460 O O . PHE A 1 180 ? 24.227 -9.837 -28.828 1.00 96.62 180 PHE A O 1
ATOM 1467 N N . TRP A 1 181 ? 24.589 -9.197 -30.968 1.00 94.62 181 TRP A N 1
ATOM 1468 C CA . TRP A 1 181 ? 25.805 -9.982 -31.188 1.00 94.62 181 TRP A CA 1
ATOM 1469 C C . TRP A 1 181 ? 27.082 -9.354 -30.600 1.00 94.62 181 TRP A C 1
ATOM 1471 O O . TRP A 1 181 ? 28.134 -9.994 -30.617 1.00 94.62 181 TRP A O 1
ATOM 1481 N N . ASP A 1 182 ? 27.021 -8.138 -30.046 1.00 94.69 182 ASP A N 1
ATOM 1482 C CA . ASP A 1 182 ? 28.168 -7.492 -29.400 1.00 94.69 182 ASP A CA 1
ATOM 1483 C C . ASP A 1 182 ? 28.464 -8.119 -28.032 1.00 94.69 182 ASP A C 1
ATOM 1485 O O . ASP A 1 182 ? 27.895 -7.752 -27.006 1.00 94.69 182 ASP A O 1
ATOM 1489 N N . THR A 1 183 ? 29.415 -9.047 -27.999 1.00 90.94 183 THR A N 1
ATOM 1490 C CA . THR A 1 183 ? 29.815 -9.763 -26.780 1.00 90.94 183 THR A CA 1
ATOM 1491 C C . THR A 1 183 ? 30.495 -8.883 -25.729 1.00 90.94 183 THR A C 1
ATOM 1493 O O . THR A 1 183 ? 30.533 -9.263 -24.558 1.00 90.94 183 THR A O 1
ATOM 1496 N N . LYS A 1 184 ? 31.034 -7.715 -26.110 1.00 92.06 184 LYS A N 1
ATOM 1497 C CA . LYS A 1 184 ? 31.757 -6.820 -25.191 1.00 92.06 184 LYS A CA 1
ATOM 1498 C C . LYS A 1 184 ? 30.817 -5.853 -24.488 1.00 92.06 184 LYS A C 1
ATOM 1500 O O . LYS A 1 184 ? 30.996 -5.601 -23.300 1.00 92.06 184 LYS A O 1
ATOM 1505 N N . LEU A 1 185 ? 29.841 -5.300 -25.210 1.00 92.56 185 LEU A N 1
ATOM 1506 C CA . LEU A 1 185 ? 28.843 -4.402 -24.622 1.00 92.56 185 LEU A CA 1
ATOM 1507 C C . LEU A 1 185 ? 27.644 -5.162 -24.045 1.00 92.56 185 LEU A C 1
ATOM 1509 O O . LEU A 1 185 ? 27.161 -4.821 -22.965 1.00 92.56 185 LEU A O 1
ATOM 1513 N N . ASN A 1 186 ? 27.182 -6.223 -24.711 1.00 95.12 186 ASN A N 1
ATOM 1514 C CA . ASN A 1 186 ? 26.036 -7.022 -24.280 1.00 95.12 186 ASN A CA 1
ATOM 1515 C C . ASN A 1 186 ? 26.435 -8.160 -23.325 1.00 95.12 186 ASN A C 1
ATOM 1517 O O . ASN A 1 186 ? 26.034 -9.310 -23.494 1.00 95.12 186 ASN A O 1
ATOM 1521 N N . VAL A 1 187 ? 27.207 -7.841 -22.280 1.00 94.06 187 VAL A N 1
ATOM 1522 C CA . VAL A 1 187 ? 27.667 -8.827 -21.277 1.00 94.06 187 VAL A CA 1
ATOM 1523 C C . VAL A 1 187 ? 26.488 -9.537 -20.600 1.00 94.06 187 VAL A C 1
ATOM 1525 O O . VAL A 1 187 ? 26.566 -10.710 -20.253 1.00 94.06 187 VAL A O 1
ATOM 1528 N N . GLN A 1 188 ? 25.370 -8.827 -20.443 1.00 91.12 188 GLN A N 1
ATOM 1529 C CA . GLN A 1 188 ? 24.148 -9.342 -19.824 1.00 91.12 188 GLN A CA 1
ATOM 1530 C C . GLN A 1 188 ? 23.284 -10.190 -20.768 1.00 91.12 188 GLN A C 1
ATOM 1532 O O . GLN A 1 188 ? 22.210 -10.618 -20.352 1.00 91.12 188 GLN A O 1
ATOM 1537 N N . GLN A 1 189 ? 23.718 -10.414 -22.014 1.00 93.75 189 GLN A N 1
ATOM 1538 C CA . GLN A 1 189 ? 22.994 -11.216 -23.005 1.00 93.75 189 GLN A CA 1
ATOM 1539 C C . GLN A 1 189 ? 21.541 -10.740 -23.199 1.00 93.75 189 GLN A C 1
ATOM 1541 O O . GLN A 1 189 ? 20.600 -11.529 -23.288 1.00 93.75 189 GLN A O 1
ATOM 1546 N N . LEU A 1 190 ? 21.344 -9.419 -23.244 1.00 94.75 190 LEU A N 1
ATOM 1547 C CA . LEU A 1 190 ? 20.045 -8.806 -23.492 1.00 94.75 190 LEU A CA 1
ATOM 1548 C C . LEU A 1 190 ? 19.545 -9.194 -24.879 1.00 94.75 190 LEU A C 1
ATOM 1550 O O . LEU A 1 190 ? 20.285 -9.141 -25.860 1.00 94.75 190 LEU A O 1
ATOM 1554 N N . THR A 1 191 ? 18.263 -9.532 -24.961 1.00 97.12 191 THR A N 1
ATOM 1555 C CA . THR A 1 191 ? 17.593 -9.814 -26.235 1.00 97.12 191 THR A CA 1
ATOM 1556 C C . THR A 1 191 ? 17.402 -8.535 -27.055 1.00 97.12 191 THR A C 1
ATOM 1558 O O . THR A 1 191 ? 17.294 -7.436 -26.504 1.00 97.12 191 THR A O 1
ATOM 1561 N N . LYS A 1 192 ? 17.259 -8.675 -28.378 1.00 96.00 192 LYS A N 1
ATOM 1562 C CA . LYS A 1 192 ? 17.016 -7.561 -29.318 1.00 96.00 192 LYS A CA 1
ATOM 1563 C C . LYS A 1 192 ? 15.879 -6.637 -28.857 1.00 96.00 192 LYS A C 1
ATOM 1565 O O . LYS A 1 192 ? 16.052 -5.429 -28.747 1.00 96.00 192 LYS A O 1
ATOM 1570 N N . ARG A 1 193 ? 14.739 -7.223 -28.471 1.00 96.88 193 ARG A N 1
ATOM 1571 C CA . ARG A 1 193 ? 13.553 -6.486 -27.997 1.00 96.88 193 ARG A CA 1
ATOM 1572 C C . ARG A 1 193 ? 13.790 -5.760 -26.669 1.00 96.88 193 ARG A C 1
ATOM 1574 O O . ARG A 1 193 ? 13.193 -4.715 -26.417 1.00 96.88 193 ARG A O 1
ATOM 1581 N N . GLN A 1 194 ? 14.629 -6.306 -25.787 1.00 95.75 194 GLN A N 1
ATOM 1582 C CA . GLN A 1 194 ? 14.993 -5.632 -24.537 1.00 95.75 194 GLN A CA 1
ATOM 1583 C C . GLN A 1 194 ? 15.903 -4.431 -24.802 1.00 95.75 194 GLN A C 1
ATOM 1585 O O . GLN A 1 194 ? 15.666 -3.372 -24.220 1.00 95.75 194 GLN A O 1
ATOM 1590 N N . LEU A 1 195 ? 16.892 -4.577 -25.690 1.00 95.25 195 LEU A N 1
ATOM 1591 C CA . LEU A 1 195 ? 17.757 -3.476 -26.127 1.00 95.25 195 LEU A CA 1
ATOM 1592 C C . LEU A 1 195 ? 16.929 -2.354 -26.761 1.00 95.25 195 LEU A C 1
ATOM 1594 O O . LEU A 1 195 ? 17.040 -1.205 -26.341 1.00 95.25 195 LEU A O 1
ATOM 1598 N N . GLU A 1 196 ? 16.008 -2.701 -27.660 1.00 95.94 196 GLU A N 1
ATOM 1599 C CA . GLU A 1 196 ? 15.081 -1.757 -28.287 1.00 95.94 196 GLU A CA 1
ATOM 1600 C C . GLU A 1 196 ? 14.261 -0.977 -27.242 1.00 95.94 196 GLU A C 1
ATOM 1602 O O . GLU A 1 196 ? 14.244 0.255 -27.246 1.00 95.94 196 GLU A O 1
ATOM 1607 N N . LYS A 1 197 ? 13.622 -1.669 -26.285 1.00 95.56 197 LYS A N 1
ATOM 1608 C CA . LYS A 1 197 ? 12.839 -1.020 -25.214 1.00 95.56 197 LYS A CA 1
ATOM 1609 C C . LYS A 1 197 ? 13.692 -0.089 -24.350 1.00 95.56 197 LYS A C 1
ATOM 1611 O O . LYS A 1 197 ? 13.241 1.002 -23.997 1.00 95.56 197 LYS A O 1
ATOM 1616 N N . LYS A 1 198 ? 14.908 -0.510 -23.993 1.00 94.62 198 LYS A N 1
ATOM 1617 C CA . LYS A 1 198 ? 15.824 0.279 -23.158 1.00 94.62 198 LYS A CA 1
ATOM 1618 C C . LYS A 1 198 ? 16.317 1.528 -23.882 1.00 94.62 198 LYS A C 1
ATOM 1620 O O . LYS A 1 198 ? 16.281 2.608 -23.298 1.00 94.62 198 LYS A O 1
ATOM 1625 N N . ILE A 1 199 ? 16.709 1.397 -25.149 1.00 94.88 199 ILE A N 1
ATOM 1626 C CA . ILE A 1 199 ? 17.154 2.521 -25.981 1.00 94.88 199 ILE A CA 1
ATOM 1627 C C . ILE A 1 199 ? 16.004 3.506 -26.202 1.00 94.88 199 ILE A C 1
ATOM 1629 O O . ILE A 1 199 ? 16.184 4.698 -25.966 1.00 94.88 199 ILE A O 1
ATOM 1633 N N . LYS A 1 200 ? 14.794 3.030 -26.531 1.00 94.62 200 LYS A N 1
ATOM 1634 C CA . LYS A 1 200 ? 13.597 3.885 -26.645 1.00 94.62 200 LYS A CA 1
ATOM 1635 C C . LYS A 1 200 ? 13.350 4.690 -25.370 1.00 94.62 200 LYS A C 1
ATOM 163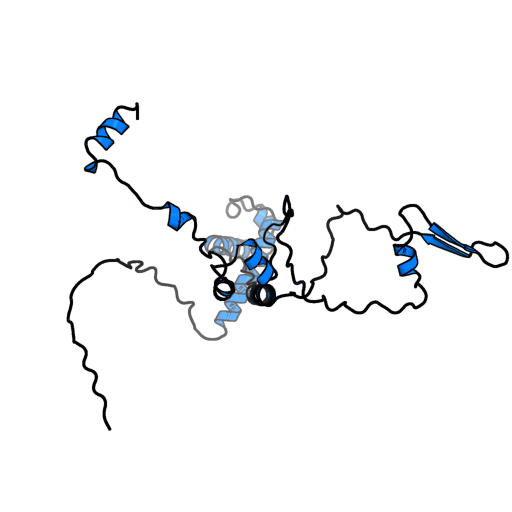7 O O . LYS A 1 200 ? 13.187 5.907 -25.420 1.00 94.62 200 LYS A O 1
ATOM 1642 N N . LYS A 1 201 ? 13.393 4.028 -24.211 1.00 93.75 201 LYS A N 1
ATOM 1643 C CA . LYS A 1 201 ? 13.244 4.687 -22.908 1.00 93.75 201 LYS A CA 1
ATOM 1644 C C . LYS A 1 201 ? 14.350 5.721 -22.655 1.00 93.75 201 LYS A C 1
ATOM 1646 O O . LYS A 1 201 ? 14.069 6.814 -22.170 1.00 93.75 201 LYS A O 1
ATOM 1651 N N . TYR A 1 202 ? 15.592 5.395 -23.014 1.00 94.75 202 TYR A N 1
ATOM 1652 C CA . TYR A 1 202 ? 16.737 6.295 -22.887 1.00 94.75 202 TYR A CA 1
ATOM 1653 C C . TYR A 1 202 ? 16.606 7.544 -23.759 1.00 94.75 202 TYR A C 1
ATOM 1655 O O . TYR A 1 202 ? 16.870 8.645 -23.281 1.00 94.75 202 TYR A O 1
ATOM 1663 N N . LEU A 1 203 ? 16.146 7.401 -25.002 1.00 93.50 203 LEU A N 1
ATOM 1664 C CA . LEU A 1 203 ? 15.911 8.529 -25.902 1.00 93.50 203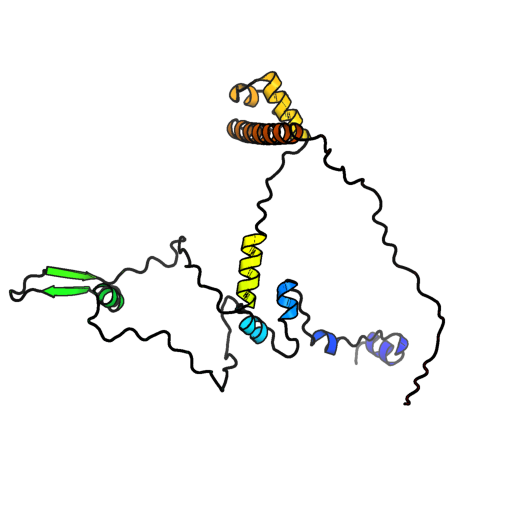 LEU A CA 1
ATOM 1665 C C . LEU A 1 203 ? 14.817 9.462 -25.370 1.00 93.50 203 LEU A C 1
ATOM 1667 O O . LEU A 1 203 ? 15.004 10.678 -25.390 1.00 93.50 203 LEU A O 1
ATOM 1671 N N . VAL A 1 204 ? 13.729 8.912 -24.816 1.00 93.12 204 VAL A N 1
ATOM 1672 C CA . VAL A 1 204 ? 12.676 9.702 -24.153 1.00 93.12 204 VAL A CA 1
ATOM 1673 C C . VAL A 1 204 ? 13.244 10.481 -22.961 1.00 93.12 204 VAL A C 1
ATOM 1675 O O . VAL A 1 204 ? 13.029 11.688 -22.853 1.00 93.12 204 VAL A O 1
ATOM 1678 N N . GLU A 1 205 ? 14.028 9.838 -22.091 1.00 91.06 205 GLU A N 1
ATOM 1679 C CA . GLU A 1 205 ? 14.665 10.510 -20.948 1.00 91.06 205 GLU A CA 1
ATOM 1680 C C . GLU A 1 205 ? 15.668 11.593 -21.400 1.00 91.06 205 GLU A C 1
ATOM 1682 O O . GLU A 1 205 ? 15.699 12.707 -20.866 1.00 91.06 205 GLU A O 1
ATOM 1687 N N . LYS A 1 206 ? 16.465 11.308 -22.437 1.00 90.75 206 LYS A N 1
ATOM 1688 C CA . LYS A 1 206 ? 17.423 12.253 -23.029 1.00 90.75 206 LYS A CA 1
ATOM 1689 C C . LYS A 1 206 ? 16.712 13.464 -23.642 1.00 90.75 206 LYS A C 1
ATOM 1691 O O . LYS A 1 206 ? 17.169 14.590 -23.445 1.00 90.75 206 LYS A O 1
ATOM 1696 N N . ALA A 1 207 ? 15.574 13.265 -24.307 1.00 91.19 207 ALA A N 1
ATOM 1697 C CA . ALA A 1 207 ? 14.745 14.346 -24.837 1.00 91.19 207 ALA A CA 1
ATOM 1698 C C . ALA A 1 207 ? 14.166 15.225 -23.715 1.00 91.19 207 ALA A C 1
ATOM 1700 O O . ALA A 1 207 ? 14.319 16.448 -23.762 1.00 91.19 207 ALA A O 1
ATOM 1701 N N . LYS A 1 208 ? 13.611 14.615 -22.655 1.00 87.25 208 LYS A N 1
ATOM 1702 C CA . LYS A 1 208 ? 13.111 15.338 -21.469 1.00 87.25 208 LYS A CA 1
ATOM 1703 C C . LYS A 1 208 ? 14.199 16.201 -20.823 1.00 87.25 208 LYS A C 1
ATOM 1705 O O . LYS A 1 208 ? 13.983 17.383 -20.567 1.00 87.25 208 LYS A O 1
ATOM 1710 N N . THR A 1 209 ? 15.399 15.647 -20.622 1.00 84.81 209 THR A N 1
ATOM 1711 C CA . THR A 1 209 ? 16.526 16.404 -20.038 1.00 84.81 209 THR A CA 1
ATOM 1712 C C . THR A 1 209 ? 17.058 17.513 -20.947 1.00 84.81 209 THR A C 1
ATOM 1714 O O . THR A 1 209 ? 17.576 18.512 -20.454 1.00 84.81 209 THR A O 1
ATOM 1717 N N . LYS A 1 210 ? 16.970 17.368 -22.275 1.00 80.56 210 LYS A N 1
ATOM 1718 C CA . LYS A 1 210 ? 17.342 18.435 -23.216 1.00 80.56 210 LYS A CA 1
ATOM 1719 C C . LYS A 1 210 ? 16.319 19.574 -23.187 1.00 80.56 210 LYS A C 1
ATOM 1721 O O . LYS A 1 210 ? 16.725 20.731 -23.158 1.00 80.56 210 LYS A O 1
ATOM 1726 N N . SER A 1 211 ? 15.027 19.244 -23.117 1.00 74.75 211 SER A N 1
ATOM 1727 C CA . SER A 1 211 ? 13.935 20.217 -22.979 1.00 74.75 211 SER A CA 1
ATOM 1728 C C . SER A 1 211 ? 14.039 21.029 -21.684 1.00 74.75 211 SER A C 1
ATOM 1730 O O . SER A 1 211 ? 13.841 22.239 -21.711 1.00 74.75 211 SER A O 1
ATOM 1732 N N . SER A 1 212 ? 14.398 20.398 -20.560 1.00 63.59 212 SER A N 1
ATOM 1733 C CA . SER A 1 212 ? 14.532 21.098 -19.274 1.00 63.59 212 SER A CA 1
ATOM 1734 C C . SER A 1 212 ? 15.783 21.978 -19.176 1.00 63.59 212 SER A C 1
ATOM 1736 O O . SER A 1 212 ? 15.750 23.001 -18.504 1.00 63.59 212 SER A O 1
ATOM 1738 N N . ARG A 1 213 ? 16.877 21.640 -19.875 1.00 57.66 213 ARG A N 1
ATOM 1739 C CA . ARG A 1 213 ? 18.083 22.493 -19.944 1.00 57.66 213 ARG A CA 1
ATOM 1740 C C . ARG A 1 213 ? 17.929 23.715 -20.861 1.00 57.66 213 ARG A C 1
ATOM 1742 O O . ARG A 1 213 ? 18.760 24.614 -20.785 1.00 57.66 213 ARG A O 1
ATOM 1749 N N . GLY A 1 214 ? 16.906 23.747 -21.719 1.00 47.66 214 GLY A N 1
ATOM 1750 C CA . GLY A 1 214 ? 16.609 24.873 -22.615 1.00 47.66 214 GLY A CA 1
ATOM 1751 C C . GLY A 1 214 ? 15.830 26.023 -21.964 1.00 47.66 214 GLY A C 1
ATOM 1752 O O . GLY A 1 214 ? 15.798 27.114 -22.521 1.00 47.66 214 GLY A O 1
ATOM 1753 N N . PHE A 1 215 ? 15.249 25.810 -20.778 1.00 46.91 215 PHE A N 1
ATOM 1754 C CA . PHE A 1 215 ? 14.539 26.823 -19.993 1.00 46.91 215 PHE A CA 1
ATOM 1755 C C . PHE A 1 215 ? 15.272 27.056 -18.665 1.00 46.91 215 PHE A C 1
ATOM 1757 O O . PHE A 1 215 ? 15.001 26.381 -17.682 1.00 46.91 215 PHE A O 1
ATOM 1764 N N . GLY A 1 216 ? 16.199 28.019 -18.641 1.00 36.66 216 GLY A N 1
ATOM 1765 C CA . GLY A 1 216 ? 16.774 28.580 -17.412 1.00 36.66 216 GLY A CA 1
ATOM 1766 C C . GLY A 1 216 ? 17.700 27.645 -16.621 1.00 36.66 216 GLY A C 1
ATOM 1767 O O . GLY A 1 216 ? 17.309 26.606 -16.103 1.00 36.66 216 GLY A O 1
ATOM 1768 N N . ALA A 1 217 ? 18.955 28.055 -16.460 1.00 44.38 217 ALA A N 1
ATOM 1769 C CA . ALA A 1 217 ? 19.935 27.387 -15.613 1.00 44.38 217 ALA A CA 1
ATOM 1770 C C . ALA A 1 217 ? 19.466 27.306 -14.142 1.00 44.38 217 ALA A C 1
ATOM 1772 O O . ALA A 1 217 ? 19.700 28.207 -13.343 1.00 44.38 217 ALA A O 1
ATOM 1773 N N . GLY A 1 218 ? 18.831 26.194 -13.777 1.00 34.88 218 GLY A N 1
ATOM 1774 C CA . GLY A 1 218 ? 18.530 25.798 -12.407 1.00 34.88 218 GLY A CA 1
ATOM 1775 C C . GLY A 1 218 ? 18.953 24.350 -12.211 1.00 34.88 218 GLY A C 1
ATOM 1776 O O . GLY A 1 218 ? 18.188 23.430 -12.476 1.00 34.88 218 GLY A O 1
ATOM 1777 N N . SER A 1 219 ? 20.204 24.142 -11.798 1.00 39.97 219 SER A N 1
ATOM 1778 C CA . SER A 1 219 ? 20.729 22.826 -11.414 1.00 39.97 219 SER A CA 1
ATOM 1779 C C . SER A 1 219 ? 19.754 22.112 -10.459 1.00 39.97 219 SER A C 1
ATOM 1781 O O . SER A 1 219 ? 19.322 22.736 -9.483 1.00 39.97 219 SER A O 1
ATOM 1783 N N . PRO A 1 220 ? 19.409 20.824 -10.675 1.00 41.94 220 PRO A N 1
ATOM 1784 C CA . PRO A 1 220 ? 18.706 20.057 -9.659 1.00 41.94 220 PRO A CA 1
ATOM 1785 C C . PRO A 1 220 ? 19.617 19.997 -8.435 1.00 41.94 220 PRO A C 1
ATOM 1787 O O . PRO A 1 220 ? 20.690 19.394 -8.486 1.00 41.94 220 PRO A O 1
ATOM 1790 N N . ARG A 1 221 ? 19.213 20.675 -7.351 1.00 38.06 221 ARG A N 1
ATOM 1791 C CA . ARG A 1 221 ? 19.943 20.699 -6.079 1.00 38.06 221 ARG A CA 1
ATOM 1792 C C . ARG A 1 221 ? 20.315 19.264 -5.717 1.00 38.06 221 ARG A C 1
ATOM 1794 O O . ARG A 1 221 ? 19.445 18.470 -5.364 1.00 38.06 221 ARG A O 1
ATOM 1801 N N . SER A 1 222 ? 21.605 18.930 -5.799 1.00 35.94 222 SER A N 1
ATOM 1802 C CA . SER A 1 222 ? 22.113 17.734 -5.145 1.00 35.94 222 SER A CA 1
ATOM 1803 C C . SER A 1 222 ? 21.825 17.932 -3.667 1.00 35.94 222 SER A C 1
ATOM 1805 O O . SER A 1 222 ? 22.353 18.866 -3.065 1.00 35.94 222 SER A O 1
ATOM 1807 N N . ILE A 1 223 ? 20.950 17.115 -3.094 1.00 36.84 223 ILE A N 1
ATOM 1808 C CA . ILE A 1 223 ? 20.770 17.072 -1.648 1.00 36.84 223 ILE A CA 1
ATOM 1809 C C . ILE A 1 223 ? 22.149 16.701 -1.083 1.00 36.84 223 ILE A C 1
ATOM 1811 O O . ILE A 1 223 ? 22.633 15.606 -1.388 1.00 36.84 223 ILE A O 1
ATOM 1815 N N . PRO A 1 224 ? 22.842 17.588 -0.344 1.00 34.84 224 PRO A N 1
ATOM 1816 C CA . PRO A 1 224 ? 24.111 17.214 0.246 1.00 34.84 224 PRO A CA 1
ATOM 1817 C C . PRO A 1 224 ? 23.831 16.131 1.286 1.00 34.84 224 PRO A C 1
ATOM 1819 O O . PRO A 1 224 ? 23.033 16.315 2.205 1.00 34.84 224 PRO A O 1
ATOM 1822 N N . ALA A 1 225 ? 24.489 14.986 1.130 1.00 43.44 225 ALA A N 1
ATOM 1823 C CA . ALA A 1 225 ? 24.548 13.952 2.146 1.00 43.44 225 ALA A CA 1
ATOM 1824 C C . ALA A 1 225 ? 25.346 14.485 3.346 1.00 43.44 225 ALA A C 1
ATOM 1826 O O . ALA A 1 225 ? 26.544 14.241 3.471 1.00 43.44 225 ALA A O 1
ATOM 1827 N N . SER A 1 226 ? 24.707 15.256 4.225 1.00 36.47 226 SER A N 1
ATOM 1828 C CA . SER A 1 226 ? 25.288 15.610 5.515 1.00 36.47 226 SER A CA 1
ATOM 1829 C C . SER A 1 226 ? 24.222 15.812 6.598 1.00 36.47 226 SER A C 1
ATOM 1831 O O . SER A 1 226 ? 23.300 16.610 6.481 1.00 36.47 226 SER A O 1
ATOM 1833 N N . ARG A 1 227 ? 24.428 15.067 7.694 1.00 38.00 227 ARG A N 1
ATOM 1834 C CA . ARG A 1 227 ? 23.840 15.204 9.039 1.00 38.00 227 ARG A CA 1
ATOM 1835 C C . ARG A 1 227 ? 22.357 14.863 9.223 1.00 38.00 227 ARG A C 1
ATOM 1837 O O . ARG A 1 227 ? 21.534 15.694 9.586 1.00 38.00 227 ARG A O 1
ATOM 1844 N N . VAL A 1 228 ? 22.092 13.558 9.256 1.00 42.84 228 VAL A N 1
ATOM 1845 C CA . VAL A 1 228 ? 21.259 13.008 10.337 1.00 42.84 228 VAL A CA 1
ATOM 1846 C C . VAL A 1 228 ? 22.079 13.096 11.627 1.00 42.84 228 VAL A C 1
ATOM 1848 O O . VAL A 1 228 ? 23.080 12.403 11.773 1.00 42.84 228 VAL A O 1
ATOM 1851 N N . ASN A 1 229 ? 21.697 13.991 12.536 1.00 37.34 229 ASN A N 1
ATOM 1852 C CA . ASN A 1 229 ? 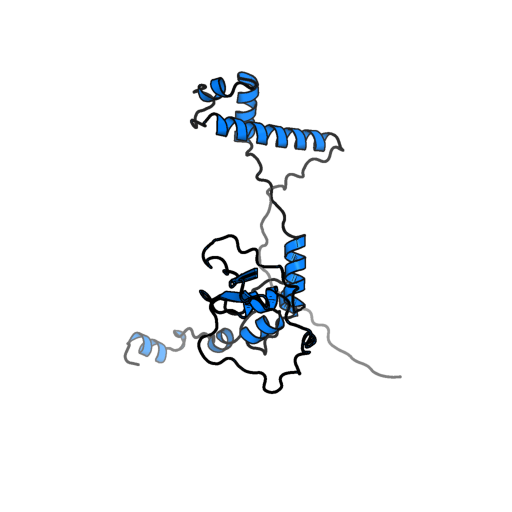22.048 13.917 13.956 1.00 37.34 229 ASN A CA 1
ATOM 1853 C C . ASN A 1 229 ? 21.030 14.740 14.753 1.00 37.34 229 ASN A C 1
ATOM 1855 O O . ASN A 1 229 ? 21.315 15.837 15.223 1.00 37.34 229 ASN A O 1
ATOM 1859 N N . ILE A 1 230 ? 19.818 14.203 14.899 1.00 36.78 230 ILE A N 1
ATOM 1860 C CA . ILE A 1 230 ? 18.903 14.648 15.952 1.00 36.78 230 ILE A CA 1
ATOM 1861 C C . ILE A 1 230 ? 19.268 13.821 17.181 1.00 36.78 230 ILE A C 1
ATOM 1863 O O . ILE A 1 230 ? 18.811 12.692 17.363 1.00 36.78 230 ILE A O 1
ATOM 1867 N N . ARG A 1 231 ? 20.190 14.361 17.978 1.00 34.72 231 ARG A N 1
ATOM 1868 C CA . ARG A 1 231 ? 20.563 13.808 19.276 1.00 34.72 231 ARG A CA 1
ATOM 1869 C C . ARG A 1 231 ? 19.517 14.279 20.283 1.00 34.72 231 ARG A C 1
ATOM 1871 O O . ARG A 1 231 ? 19.390 15.470 20.542 1.00 34.72 231 ARG A O 1
ATOM 1878 N N . ALA A 1 232 ? 18.740 13.336 20.797 1.00 37.62 232 ALA A N 1
ATOM 1879 C CA . ALA A 1 232 ? 17.889 13.529 21.958 1.00 37.62 232 ALA A CA 1
ATOM 1880 C C . ALA A 1 232 ? 18.753 13.549 23.230 1.00 37.62 232 ALA A C 1
ATOM 1882 O O . ALA A 1 232 ? 19.454 12.568 23.465 1.00 37.62 232 ALA A O 1
ATOM 1883 N N . SER A 1 233 ? 18.665 14.643 23.997 1.00 35.50 233 SER A N 1
ATOM 1884 C CA . SER A 1 233 ? 19.070 14.884 25.405 1.00 35.50 233 SER A CA 1
ATOM 1885 C C . SER A 1 233 ? 19.543 16.349 25.474 1.00 35.50 233 SER A C 1
ATOM 1887 O O . SER A 1 233 ? 20.431 16.709 24.716 1.00 35.50 233 SER A O 1
ATOM 1889 N N . GLU A 1 234 ? 18.971 17.267 26.251 1.00 39.47 234 GLU A N 1
ATOM 1890 C CA . GLU A 1 234 ? 18.924 17.254 27.715 1.00 39.47 234 GLU A CA 1
ATOM 1891 C C . GLU A 1 234 ? 17.807 18.170 28.266 1.00 39.47 234 GLU A C 1
ATOM 1893 O O . GLU A 1 234 ? 17.556 19.271 27.787 1.00 39.47 234 GLU A O 1
ATOM 1898 N N . PHE A 1 235 ? 17.146 17.651 29.299 1.00 34.00 235 PHE A N 1
ATOM 1899 C CA . PHE A 1 235 ? 16.401 18.326 30.371 1.00 34.00 235 PHE A CA 1
ATOM 1900 C C . PHE A 1 235 ? 17.452 19.109 31.210 1.00 34.00 235 PHE A C 1
ATOM 1902 O O . PHE A 1 235 ? 18.557 18.595 31.344 1.00 34.00 235 PHE A O 1
ATOM 1909 N N . VAL A 1 236 ? 17.289 20.344 31.709 1.00 35.44 236 VAL A N 1
ATOM 1910 C CA . VAL A 1 236 ? 16.677 20.833 32.983 1.00 35.44 236 VAL A CA 1
ATOM 1911 C C . VAL A 1 236 ? 17.165 22.314 33.083 1.00 35.44 236 VAL A C 1
ATOM 1913 O O . VAL A 1 236 ? 18.290 22.570 32.674 1.00 35.44 236 VAL A O 1
ATOM 1916 N N . ILE A 1 237 ? 16.443 23.372 33.478 1.00 36.53 237 ILE A N 1
ATOM 1917 C CA . ILE A 1 237 ? 16.084 23.920 34.818 1.00 36.53 237 ILE A CA 1
ATOM 1918 C C . ILE A 1 237 ? 15.422 25.274 34.447 1.00 36.53 237 ILE A C 1
ATOM 1920 O O . ILE A 1 237 ? 16.000 26.032 33.681 1.00 36.53 237 ILE A O 1
ATOM 1924 N N . GLY A 1 238 ? 14.164 25.583 34.761 1.00 32.53 238 GLY A N 1
ATOM 1925 C CA . GLY A 1 238 ? 13.696 25.945 36.095 1.00 32.53 238 GLY A CA 1
ATOM 1926 C C . GLY A 1 238 ? 13.803 27.460 36.321 1.00 32.53 238 GLY A C 1
ATOM 1927 O O . GLY A 1 238 ? 14.829 27.943 36.783 1.00 32.53 238 GLY A O 1
ATOM 1928 N N . THR A 1 239 ? 12.735 28.214 36.053 1.00 34.97 239 THR A N 1
ATOM 1929 C CA . THR A 1 239 ? 12.452 29.458 36.790 1.00 34.97 239 THR A CA 1
ATOM 1930 C C . THR A 1 239 ? 10.959 29.749 36.732 1.00 34.97 239 THR A C 1
ATOM 1932 O O . THR A 1 239 ? 10.366 29.903 35.669 1.00 34.97 239 THR A O 1
ATOM 1935 N N . ALA A 1 240 ? 10.352 29.725 37.912 1.00 35.91 240 ALA A N 1
ATOM 1936 C CA . ALA A 1 240 ? 8.970 30.065 38.170 1.00 35.91 240 ALA A CA 1
ATOM 1937 C C . ALA A 1 240 ? 8.782 31.585 38.112 1.00 35.91 240 ALA A C 1
ATOM 1939 O O . ALA A 1 240 ? 9.595 32.304 38.685 1.00 35.91 240 ALA A O 1
ATOM 1940 N N . ILE A 1 241 ? 7.681 32.057 37.523 1.00 36.00 241 ILE A N 1
ATOM 1941 C CA . ILE A 1 241 ? 7.055 33.316 37.937 1.00 36.00 241 ILE A CA 1
ATOM 1942 C C . ILE A 1 241 ? 5.563 33.056 38.128 1.00 36.00 241 ILE A C 1
ATOM 1944 O O . ILE A 1 241 ? 4.895 32.403 37.328 1.00 36.00 241 ILE A O 1
ATOM 1948 N N . VAL A 1 242 ? 5.125 33.502 39.294 1.00 37.28 242 VAL A N 1
ATOM 1949 C CA . VAL A 1 242 ? 3.872 33.242 39.978 1.00 37.28 242 VAL A CA 1
ATOM 1950 C C . VAL A 1 242 ? 2.785 34.208 39.499 1.00 37.28 242 VAL A C 1
ATOM 1952 O O . VAL A 1 242 ? 3.037 35.364 39.184 1.00 37.28 242 VAL A O 1
ATOM 1955 N N . ILE A 1 243 ? 1.578 33.653 39.477 1.00 40.09 243 ILE A N 1
ATOM 1956 C CA . ILE A 1 243 ? 0.229 34.229 39.466 1.00 40.09 243 ILE A CA 1
ATOM 1957 C C . ILE A 1 243 ? 0.117 35.588 40.186 1.00 40.09 243 ILE A C 1
ATOM 1959 O O . ILE A 1 243 ? 0.563 35.713 41.322 1.00 40.09 243 ILE A O 1
ATOM 1963 N N . SER A 1 244 ? -0.628 36.538 39.613 1.00 38.62 244 SER A N 1
ATOM 1964 C CA . SER A 1 244 ? -1.596 37.351 40.371 1.00 38.62 244 SER A CA 1
ATOM 1965 C C . SER A 1 244 ? -2.671 37.915 39.448 1.00 38.62 244 SER A C 1
ATOM 1967 O O . SER A 1 244 ? -2.390 38.530 38.423 1.00 38.62 244 SER A O 1
ATOM 1969 N N . ALA A 1 245 ? -3.907 37.605 39.822 1.00 45.78 245 ALA A N 1
ATOM 1970 C CA . ALA A 1 245 ? -5.135 38.195 39.335 1.00 45.78 245 ALA A CA 1
ATOM 1971 C C . ALA A 1 245 ? -5.371 39.528 40.051 1.00 45.78 245 ALA A C 1
ATOM 1973 O O . ALA A 1 245 ? -5.055 39.619 41.232 1.00 45.78 245 ALA A O 1
ATOM 1974 N N . GLU A 1 246 ? -6.015 40.491 39.394 1.00 46.12 246 GLU A N 1
ATOM 1975 C CA . GLU A 1 246 ? -6.809 41.501 40.095 1.00 46.12 246 GLU A CA 1
ATOM 1976 C C . GLU A 1 246 ? -7.931 42.043 39.197 1.00 46.12 246 GLU A C 1
ATOM 1978 O O . GLU A 1 246 ? -7.731 42.393 38.035 1.00 46.12 246 GLU A O 1
ATOM 1983 N N . LEU A 1 247 ? -9.135 41.992 39.769 1.00 46.41 247 LEU A N 1
ATOM 1984 C CA . LEU A 1 247 ? -10.395 42.580 39.324 1.00 46.41 247 LEU A CA 1
ATOM 1985 C C . LEU A 1 247 ? -10.442 44.086 39.661 1.00 46.41 247 LEU A C 1
ATOM 1987 O O . LEU A 1 247 ? -9.680 44.544 40.507 1.00 46.41 247 LEU A O 1
ATOM 1991 N N . SER A 1 248 ? -11.485 44.755 39.137 1.00 44.75 248 SER A N 1
ATOM 1992 C CA . SER A 1 248 ? -12.004 46.107 39.460 1.00 44.75 248 SER A CA 1
ATOM 1993 C C . SER A 1 248 ? -11.427 47.215 38.559 1.00 44.75 248 SER A C 1
ATOM 1995 O O . SER A 1 248 ? -10.217 47.306 38.414 1.00 44.75 248 SER A O 1
ATOM 1997 N N . VAL A 1 249 ? -12.192 48.083 37.882 1.00 46.50 249 VAL A N 1
ATOM 1998 C CA . VAL A 1 249 ? -13.570 48.613 38.008 1.00 46.50 249 VAL A CA 1
ATOM 1999 C C . VAL A 1 249 ? -14.222 48.660 36.624 1.00 46.50 249 VAL A C 1
ATOM 2001 O O . VAL A 1 249 ? -13.483 48.933 35.652 1.00 46.50 249 VAL A O 1
#

Sequence (249 aa):
MVRPIARKKLRNPKLKTTRRTAEKAKRVKYTGHPLLKEKWNRSLTVTENYRNLGLVSRVNGVRGGVVKDLFAKPKQQEEEGEKGELTEEQVKKAIPKGYGIIERDEEGNVVNIIMAEEEGDPLDSDYEVEKVEAKEEGARILEEFAATHEEDRERWISQGERRILQEFIDKHGDNYDAMFWDTKLNVQQLTKRQLEKKIKKYLVEKAKTKSSRGFGAGSPRSIPASRVNIRASEFVIGTAIVISAELSV

Secondary structure (DSSP, 8-state):
--SHHHHHHHH-GGG------HHHHHSPPP-S-HHHHTT--SSS-HHHHHHTTT--S-TT--SS-----SSPPPP------------HHHHHHHSPTT-EEEEE-TTS-EEEEEEPP----TTSS---------SSHHHHHHHHHHHHH------PPPHHHHHHHHHHHHHHTT-HHHHHH-TTT-TT---HHHHHHHHHHHHHHHHHHHHHHTS----------------------------------